Protein AF-A0A953NAB5-F1 (afdb_monomer)

Sequence (200 aa):
MTVPIAPIPSELPKRFWKARDAAIEQVLSNSGLPAGLADLQEWLATDGWDDLLAAWINEDVALNLKQWVTYKFSDSTLRDTDGLDEAEAITDRMRVDFARAAISYAVENSEGDDSPSVHSFPIEREDGARAILGCTVEIRGHDHIPQWHGVFADKDAFYRHLRSAGFLFHSEANAIGGAEILALWDFEKKKTPKRKKPSP

Secondary structure (DSSP, 8-state):
-------------GGGHHHHHHHHHHHHHT-PPPTTHHHHHHHHTTTTHHHHHHT-SS-EEEE-HHHHHHHH--HHHHHHHHT--TTSPPPHHHHHHHHHHHHHHHHHT--SSSS-EEEEEEEE-TTS-EEEEEEEEEEETTEEEEEEEEEESSHHHHHHHHHHHT-EEGGGTTT--HHHHHHHHHHHHHHS---PPPP-

Mean predicted aligned error: 8.32 Å

Solvent-accessible surface area (backbone atoms only — not comparable to full-atom values): 11697 Å² total; per-residue (Å²): 136,84,76,80,77,69,76,77,64,73,80,76,59,76,90,42,49,67,25,48,51,39,45,38,44,21,61,76,69,71,53,72,86,41,86,49,45,60,62,50,52,52,37,38,74,53,88,32,34,67,52,41,55,63,52,42,89,76,67,47,43,28,34,40,43,62,66,51,41,77,82,58,49,43,75,64,52,50,30,69,74,72,68,55,58,91,86,58,82,85,47,72,65,56,53,36,55,51,51,50,53,51,50,53,48,51,58,78,66,57,77,19,59,65,28,20,36,45,46,43,36,78,42,75,46,96,88,68,52,58,25,26,43,34,32,35,35,29,33,62,89,90,46,76,49,75,47,76,78,47,70,27,71,41,69,69,55,44,52,52,48,42,45,74,71,33,35,42,44,55,93,44,62,87,70,67,48,62,69,58,50,50,55,60,44,54,53,49,65,75,69,55,73,82,79,76,73,84,77,134

Nearest PDB structures (foldseek):
  2mq6-assembly1_A  TM=2.378E-01  e=2.206E-01  Homo sapiens
  5wi2-assembly2_B  TM=3.418E-01  e=9.146E-01  Homo sapiens
  5kuy-assembly1_G  TM=3.486E-01  e=1.362E+00  synthetic construct
  6ip8-assembly1_zw  TM=2.593E-01  e=1.215E+00  Homo sapiens

Foldseek 3Di:
DDDPPQPPQDPQPPVCQVQLVVQLVCQVVVDDHDPCVVVSVVCCLPVVVVSQCSNDVDWWKWFLQLVVCLPCQDPVNLCVVVVHDPPDDDDLVSSLVSLLVVLLCCLVPPPQARIFTKTWHWRADPVGRIKIFIWTWGDDPPDTDTDTPGIGNDPVRVVVSCVVSRIGTSVCSVVDDSVNSVVSNVVNVVVDDPPPDPDD

Radius of gyration: 21.2 Å; Cα contacts (8 Å, |Δi|>4): 243; chains: 1; bounding box: 43×36×71 Å

Organism: NCBI:txid324606

Structure (mmCIF, N/CA/C/O backbone):
data_AF-A0A953NAB5-F1
#
_entry.id   AF-A0A953NAB5-F1
#
loop_
_atom_site.group_PDB
_atom_site.id
_atom_site.type_symbol
_atom_site.label_atom_id
_atom_site.label_alt_id
_atom_site.label_comp_id
_atom_site.label_asym_id
_atom_site.label_entity_id
_atom_site.label_seq_id
_atom_site.pdbx_PDB_ins_code
_atom_site.Cartn_x
_atom_site.Cartn_y
_atom_site.Cartn_z
_atom_site.occupancy
_atom_site.B_iso_or_equiv
_atom_site.auth_seq_id
_atom_site.auth_comp_id
_atom_site.auth_asym_id
_atom_site.auth_atom_id
_atom_site.pdbx_PDB_model_num
ATOM 1 N N . MET A 1 1 ? 11.887 -17.531 26.490 1.00 35.59 1 MET A N 1
ATOM 2 C CA . MET A 1 1 ? 11.304 -16.814 25.339 1.00 35.59 1 MET A CA 1
ATOM 3 C C . MET A 1 1 ? 10.203 -15.931 25.884 1.00 35.59 1 MET A C 1
ATOM 5 O O . MET A 1 1 ? 9.157 -16.438 26.262 1.00 35.59 1 MET A O 1
ATOM 9 N N . THR A 1 2 ? 10.486 -14.649 26.069 1.00 29.41 2 THR A N 1
ATOM 10 C CA . THR A 1 2 ? 9.495 -13.647 26.464 1.00 29.41 2 THR A CA 1
ATOM 11 C C . THR A 1 2 ? 8.739 -13.232 25.211 1.00 29.41 2 THR A C 1
ATOM 13 O O . THR A 1 2 ? 9.346 -12.736 24.265 1.00 29.41 2 THR A O 1
ATOM 16 N N . VAL A 1 3 ? 7.434 -13.499 25.177 1.00 34.47 3 VAL A N 1
ATOM 17 C CA . VAL A 1 3 ? 6.544 -12.938 24.155 1.00 34.47 3 VAL A CA 1
ATOM 18 C C . VAL A 1 3 ? 6.634 -11.415 24.292 1.00 34.47 3 VAL A C 1
ATOM 20 O O . VAL A 1 3 ? 6.530 -10.934 25.424 1.00 34.47 3 VAL A O 1
ATOM 23 N N . PRO A 1 4 ? 6.867 -10.648 23.213 1.00 35.41 4 PRO A N 1
ATOM 24 C CA . PRO A 1 4 ? 6.775 -9.200 23.290 1.00 35.41 4 PRO A CA 1
ATOM 25 C C . PRO A 1 4 ? 5.353 -8.873 23.741 1.00 35.41 4 PRO A C 1
ATOM 27 O O . PRO A 1 4 ? 4.390 -9.212 23.054 1.00 35.41 4 PRO A O 1
ATOM 30 N N . ILE A 1 5 ? 5.214 -8.281 24.926 1.00 37.59 5 ILE A N 1
ATOM 31 C CA . ILE A 1 5 ? 3.954 -7.669 25.330 1.00 37.59 5 ILE A CA 1
ATOM 32 C C . ILE A 1 5 ? 3.796 -6.507 24.356 1.00 37.59 5 ILE A C 1
ATOM 34 O O . ILE A 1 5 ? 4.557 -5.542 24.428 1.00 37.59 5 ILE A O 1
ATOM 38 N N . ALA A 1 6 ? 2.899 -6.661 23.380 1.00 42.59 6 ALA A N 1
ATOM 39 C CA . ALA A 1 6 ? 2.529 -5.561 22.507 1.00 42.59 6 ALA A CA 1
ATOM 40 C C . ALA A 1 6 ? 2.166 -4.366 23.403 1.00 42.59 6 ALA A C 1
ATOM 42 O O . ALA A 1 6 ? 1.508 -4.589 24.429 1.00 42.59 6 ALA A O 1
ATOM 43 N N . PRO A 1 7 ? 2.624 -3.141 23.087 1.00 42.19 7 PRO A N 1
ATOM 44 C CA . PRO A 1 7 ? 2.212 -1.968 23.842 1.00 42.19 7 PRO A CA 1
ATOM 45 C C . PRO A 1 7 ? 0.688 -1.994 23.946 1.00 42.19 7 PRO A C 1
ATOM 47 O O . PRO A 1 7 ? 0.002 -2.212 22.946 1.00 42.19 7 PRO A O 1
ATOM 50 N N . ILE A 1 8 ? 0.175 -1.885 25.174 1.00 47.62 8 ILE A N 1
ATOM 51 C CA . ILE A 1 8 ? -1.263 -1.761 25.410 1.00 47.62 8 ILE A CA 1
ATOM 52 C C . ILE A 1 8 ? -1.660 -0.506 24.628 1.00 47.62 8 ILE A C 1
ATOM 54 O O . ILE A 1 8 ? -1.123 0.557 24.954 1.00 47.62 8 ILE A O 1
ATOM 58 N N . PRO A 1 9 ? -2.494 -0.609 23.574 1.00 52.41 9 PRO A N 1
ATOM 59 C CA . PRO A 1 9 ? -2.916 0.568 22.832 1.00 52.41 9 PRO A CA 1
ATOM 60 C C . PRO A 1 9 ? -3.502 1.553 23.838 1.00 52.41 9 PRO A C 1
ATOM 62 O O . PRO A 1 9 ? -4.171 1.117 24.783 1.00 52.41 9 PRO A O 1
ATOM 65 N N . SER A 1 10 ? -3.243 2.851 23.674 1.00 54.72 10 SER A N 1
ATOM 66 C CA . SER A 1 10 ? -3.972 3.847 24.452 1.00 54.72 10 SER A CA 1
ATOM 67 C C . SER A 1 10 ? -5.466 3.505 24.383 1.00 54.72 10 SER A C 1
ATOM 69 O O . SER A 1 10 ? -5.981 3.083 23.340 1.00 54.72 10 SER A O 1
ATOM 71 N N . GLU A 1 11 ? -6.159 3.554 25.523 1.00 69.56 11 GLU A N 1
ATOM 72 C CA . GLU A 1 11 ? -7.581 3.229 25.527 1.00 69.56 11 GLU A CA 1
ATOM 73 C C . GLU A 1 11 ? -8.298 4.209 24.602 1.00 69.56 11 GLU A C 1
ATOM 75 O O . GLU A 1 11 ? -8.402 5.402 24.899 1.00 69.56 11 GLU A O 1
ATOM 80 N N . LEU A 1 12 ? -8.805 3.685 23.483 1.00 84.19 12 LEU A N 1
ATOM 81 C CA . LEU A 1 12 ? -9.568 4.461 22.522 1.00 84.19 12 LEU A CA 1
ATOM 82 C C . LEU A 1 12 ? -10.646 5.272 23.269 1.00 84.19 12 LEU A C 1
ATOM 84 O O . LEU A 1 12 ? -11.444 4.672 24.008 1.00 84.19 12 LEU A O 1
ATOM 88 N N . PRO A 1 13 ? -10.727 6.605 23.072 1.00 88.88 13 PRO A N 1
ATOM 89 C CA . PRO A 1 13 ? -11.685 7.435 23.787 1.00 88.88 13 PRO A CA 1
ATOM 90 C C . PRO A 1 13 ? -13.112 6.894 23.678 1.00 88.88 13 PRO A C 1
ATOM 92 O O . PRO A 1 13 ? -13.577 6.554 22.589 1.00 88.88 13 PRO A O 1
ATOM 95 N N . LYS A 1 14 ? -13.851 6.880 24.798 1.00 89.62 14 LYS A N 1
ATOM 96 C CA . LYS A 1 14 ? -15.202 6.282 24.894 1.00 89.62 14 LYS A CA 1
ATOM 97 C C . LYS A 1 14 ? -16.183 6.756 23.822 1.00 89.62 14 LYS A C 1
ATOM 99 O O . LYS A 1 14 ? -17.054 5.997 23.405 1.00 89.62 14 LYS A O 1
ATOM 104 N N . ARG A 1 15 ? -16.025 7.996 23.340 1.00 91.50 15 ARG A N 1
ATOM 105 C CA . ARG A 1 15 ? -16.827 8.553 22.238 1.00 91.50 15 ARG A CA 1
ATOM 106 C C . ARG A 1 15 ? -16.747 7.724 20.946 1.00 91.50 15 ARG A C 1
ATOM 108 O O . ARG A 1 15 ? -17.709 7.715 20.189 1.00 91.50 15 ARG A O 1
ATOM 115 N N . PHE A 1 16 ? -15.658 6.984 20.728 1.00 92.38 16 PHE A N 1
ATOM 116 C CA . PHE A 1 16 ? -15.443 6.154 19.541 1.00 92.38 16 PHE A CA 1
ATOM 117 C C . PHE A 1 16 ? -15.822 4.683 19.723 1.00 92.38 16 PHE A C 1
ATOM 119 O O . PHE A 1 16 ? -15.784 3.938 18.748 1.00 92.38 16 PHE A O 1
ATOM 126 N N . TRP A 1 17 ? -16.237 4.236 20.914 1.00 91.44 17 TRP A N 1
ATOM 127 C CA . TRP A 1 17 ? -16.565 2.820 21.146 1.00 91.44 17 TRP A CA 1
ATOM 128 C C . TRP A 1 17 ? -17.663 2.307 20.211 1.00 91.44 17 TRP A C 1
ATOM 130 O O . TRP A 1 17 ? -17.550 1.216 19.667 1.00 91.44 17 TRP A O 1
ATOM 140 N N . LYS A 1 18 ? -18.677 3.126 19.915 1.00 91.12 18 LYS A N 1
ATOM 141 C CA . LYS A 1 18 ? -19.718 2.752 18.946 1.00 91.12 18 LYS A CA 1
ATOM 142 C C . LYS A 1 18 ? -19.163 2.577 17.524 1.00 91.12 18 LYS A C 1
ATOM 144 O O . LYS A 1 18 ? -19.594 1.675 16.812 1.00 91.12 18 LYS A O 1
ATOM 149 N N . ALA A 1 19 ? -18.230 3.436 17.106 1.00 91.75 19 ALA A N 1
ATOM 150 C CA . ALA A 1 19 ? -17.586 3.345 15.795 1.00 91.75 19 ALA A CA 1
ATOM 151 C C . ALA A 1 19 ? -16.658 2.125 15.715 1.00 91.75 19 ALA A C 1
ATOM 153 O O . ALA A 1 19 ? -16.711 1.381 14.740 1.00 91.75 19 ALA A O 1
ATOM 154 N N . ARG A 1 20 ? -15.884 1.882 16.778 1.00 91.69 20 ARG A N 1
ATOM 155 C CA . ARG A 1 20 ? -15.046 0.695 16.979 1.00 91.69 20 ARG A CA 1
ATOM 156 C C . ARG A 1 20 ? -15.855 -0.593 16.848 1.00 91.69 20 ARG A C 1
ATOM 158 O O . ARG A 1 20 ? -15.499 -1.464 16.061 1.00 91.69 20 ARG A O 1
ATOM 165 N N . ASP A 1 21 ? -16.954 -0.699 17.590 1.00 91.75 21 ASP A N 1
ATOM 166 C CA . ASP A 1 21 ? -17.767 -1.914 17.623 1.00 91.75 21 ASP A CA 1
ATOM 167 C C . ASP A 1 21 ? -18.387 -2.198 16.258 1.00 91.75 21 ASP A C 1
ATOM 169 O O . ASP A 1 21 ? -18.385 -3.340 15.802 1.00 91.75 21 ASP A O 1
ATOM 173 N N . ALA A 1 22 ? -18.858 -1.150 15.579 1.00 91.25 22 ALA A N 1
ATOM 174 C CA . ALA A 1 22 ? -19.415 -1.259 14.241 1.00 91.25 22 ALA A CA 1
ATOM 175 C C . ALA A 1 22 ? -18.347 -1.565 13.172 1.00 91.25 22 ALA A C 1
ATOM 177 O O . ALA A 1 22 ? -18.646 -2.262 12.209 1.00 91.25 22 ALA A O 1
ATOM 178 N N . ALA A 1 23 ? -17.107 -1.095 13.337 1.00 91.69 23 ALA A N 1
ATOM 179 C CA . ALA A 1 23 ? -15.982 -1.429 12.457 1.00 91.69 23 ALA A CA 1
ATOM 180 C C . ALA A 1 23 ? -15.575 -2.903 12.594 1.00 91.69 23 ALA A C 1
ATOM 182 O O . ALA A 1 23 ? -15.352 -3.585 11.596 1.00 91.69 23 ALA A O 1
ATOM 18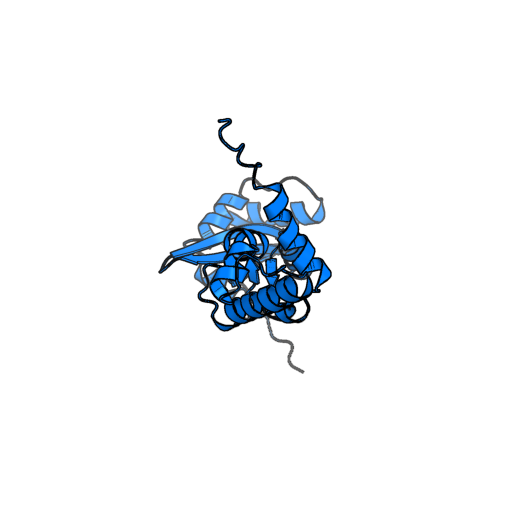3 N N . ILE A 1 24 ? -15.552 -3.422 13.822 1.00 91.62 24 ILE A N 1
ATOM 184 C CA . ILE A 1 24 ? -15.329 -4.851 14.068 1.00 91.62 24 ILE A CA 1
ATOM 185 C C . ILE A 1 24 ? -16.483 -5.675 13.487 1.00 91.62 24 ILE A C 1
ATOM 187 O O . ILE A 1 24 ? -16.246 -6.653 12.783 1.00 91.62 24 ILE A O 1
ATOM 191 N N . GLU A 1 25 ? -17.730 -5.253 13.703 1.00 91.38 25 GLU A N 1
ATOM 192 C CA . GLU A 1 25 ? -18.895 -5.929 13.127 1.00 91.38 25 GLU A CA 1
ATOM 193 C C . GLU A 1 25 ? -18.860 -5.919 11.594 1.00 91.38 25 GLU A C 1
ATOM 195 O O . GLU A 1 25 ? -19.195 -6.923 10.972 1.00 91.38 25 GLU A O 1
ATOM 200 N N . GLN A 1 26 ? -18.401 -4.831 10.969 1.00 90.50 26 GLN A N 1
ATOM 201 C CA . GLN A 1 26 ? -18.228 -4.739 9.519 1.00 90.50 26 GLN A CA 1
ATOM 202 C C . GLN A 1 26 ? -17.276 -5.812 8.987 1.00 90.50 26 GLN A C 1
ATOM 204 O O . GLN A 1 26 ? -17.587 -6.449 7.983 1.00 90.50 26 GLN A O 1
ATOM 209 N N . VAL A 1 27 ? -16.164 -6.069 9.676 1.00 90.25 27 VAL A N 1
ATOM 210 C CA . VAL A 1 27 ? -15.240 -7.150 9.309 1.00 90.25 27 VAL A CA 1
ATOM 211 C C . VAL A 1 27 ? -15.871 -8.529 9.516 1.00 90.25 27 VAL A C 1
ATOM 213 O O . VAL A 1 27 ? -15.734 -9.397 8.656 1.00 90.25 27 VAL A O 1
ATOM 216 N N . LEU A 1 28 ? -16.577 -8.740 10.631 1.00 88.50 28 LEU A N 1
ATOM 217 C CA . LEU A 1 28 ? -17.158 -10.043 10.981 1.00 88.50 28 LEU A CA 1
ATOM 218 C C . LEU A 1 28 ? -18.358 -10.430 10.105 1.00 88.50 28 LEU A C 1
ATOM 220 O O . LEU A 1 28 ? -18.524 -11.599 9.762 1.00 88.50 28 LEU A O 1
ATOM 224 N N . SER A 1 29 ? -19.193 -9.458 9.745 1.00 88.94 29 SER A N 1
ATOM 225 C CA . SER A 1 29 ? -20.456 -9.664 9.022 1.00 88.94 29 SER A CA 1
ATOM 226 C C . SER A 1 29 ? -20.407 -9.247 7.551 1.00 88.94 29 SER A C 1
ATOM 228 O O . SER A 1 29 ? -21.390 -9.434 6.833 1.00 88.94 29 SER A O 1
ATOM 230 N N . ASN A 1 30 ? -19.284 -8.682 7.090 1.00 81.94 30 ASN A N 1
ATOM 231 C CA . ASN A 1 30 ? -19.133 -8.075 5.764 1.00 81.94 30 ASN A CA 1
ATOM 232 C C . ASN A 1 30 ? -20.232 -7.033 5.456 1.00 81.94 30 ASN A C 1
ATOM 234 O O . ASN A 1 30 ? -20.787 -6.988 4.355 1.00 81.94 30 ASN A O 1
ATOM 238 N N . SER A 1 31 ? -20.590 -6.230 6.462 1.00 82.00 31 SER A N 1
ATOM 239 C CA . SER A 1 31 ? -21.600 -5.171 6.357 1.00 82.00 31 SER A CA 1
ATOM 240 C C . SER A 1 31 ? -21.006 -3.844 5.850 1.00 82.00 31 SER A C 1
ATOM 242 O O . SER A 1 31 ? -19.827 -3.752 5.511 1.00 82.00 31 SER A O 1
ATOM 244 N N . GLY A 1 32 ? -21.843 -2.813 5.695 1.00 77.75 32 GLY A N 1
ATOM 245 C CA . GLY A 1 32 ? -21.411 -1.501 5.199 1.00 77.75 32 GLY A CA 1
ATOM 246 C C . GLY A 1 32 ? -20.504 -0.750 6.181 1.00 77.75 32 GLY A C 1
ATOM 247 O O . GLY A 1 32 ? -20.545 -0.994 7.385 1.00 77.75 32 GLY A O 1
ATOM 248 N N . LEU A 1 33 ? -19.709 0.194 5.663 1.00 77.69 33 LEU A N 1
ATOM 249 C CA . LEU A 1 33 ? -18.814 1.017 6.483 1.00 77.69 33 LEU A CA 1
ATOM 250 C C . LEU A 1 33 ? -19.588 1.790 7.569 1.00 77.69 33 LEU A C 1
ATOM 252 O O . LEU A 1 33 ? -20.641 2.369 7.278 1.00 77.69 33 LEU A O 1
ATOM 256 N N . PRO A 1 34 ? -19.072 1.845 8.809 1.00 83.94 34 PRO A N 1
ATOM 257 C CA . PRO A 1 34 ? -19.767 2.514 9.894 1.00 83.94 34 PRO A CA 1
ATOM 258 C C . PRO A 1 34 ? -19.671 4.037 9.777 1.00 83.94 34 PRO A C 1
ATOM 260 O O . PRO A 1 34 ? -18.602 4.590 9.538 1.00 83.94 34 PRO A O 1
ATOM 263 N N . ALA A 1 35 ? -20.788 4.728 10.022 1.00 81.31 35 ALA A N 1
ATOM 264 C CA . ALA A 1 35 ? -20.877 6.185 9.882 1.00 81.31 35 ALA A CA 1
ATOM 265 C C . ALA A 1 35 ? -19.864 6.959 10.749 1.00 81.31 35 ALA A C 1
ATOM 267 O O . ALA A 1 35 ? -19.355 7.983 10.317 1.00 81.31 35 ALA A O 1
ATOM 268 N N . GLY A 1 36 ? -19.543 6.457 11.947 1.00 86.06 36 GLY A N 1
ATOM 269 C CA . GLY A 1 36 ? -18.587 7.095 12.863 1.00 86.06 36 GLY A CA 1
ATOM 270 C C . GLY A 1 36 ? -17.114 6.791 12.570 1.00 86.06 36 GLY A C 1
ATOM 271 O O . GLY A 1 36 ? -16.256 7.170 13.362 1.00 86.06 36 GLY A 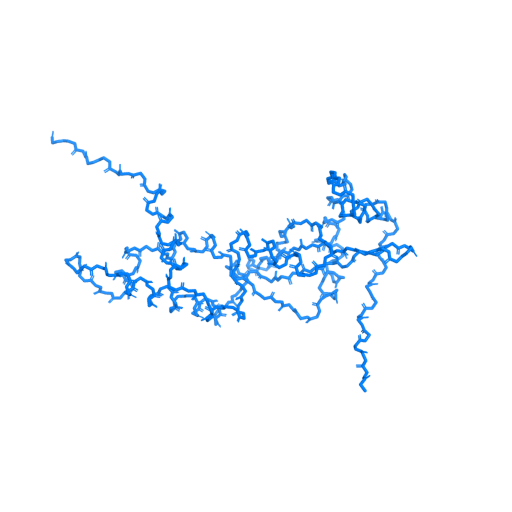O 1
ATOM 272 N N . LEU A 1 37 ? -16.803 6.067 11.487 1.00 90.06 37 LEU A N 1
ATOM 273 C CA . LEU A 1 37 ? -15.415 5.748 11.143 1.00 90.06 37 LEU A CA 1
ATOM 274 C C . LEU A 1 37 ? -14.626 6.998 10.750 1.00 90.06 37 LEU A C 1
ATOM 276 O O . LEU A 1 37 ? -13.456 7.097 11.099 1.00 90.06 37 LEU A O 1
ATOM 280 N N . ALA A 1 38 ? -15.272 7.945 10.066 1.00 92.31 38 ALA A N 1
ATOM 281 C CA . ALA A 1 38 ? -14.646 9.198 9.656 1.00 92.31 38 ALA A CA 1
ATOM 282 C C . ALA A 1 38 ? -14.188 10.024 10.870 1.00 92.31 38 ALA A C 1
ATOM 284 O O . ALA A 1 38 ? -13.054 10.482 10.892 1.00 92.31 38 ALA A O 1
ATOM 285 N N . ASP A 1 39 ? -15.014 10.116 11.916 1.00 92.94 39 ASP A N 1
ATOM 286 C CA . ASP A 1 39 ? -14.665 10.844 13.144 1.00 92.94 39 ASP A CA 1
ATOM 287 C C . ASP A 1 39 ? -13.466 10.203 13.868 1.00 92.94 39 ASP A C 1
ATOM 289 O O . ASP A 1 39 ? -12.617 10.894 14.430 1.00 92.94 39 ASP A O 1
ATOM 293 N N . LEU A 1 40 ? -13.386 8.864 13.862 1.00 92.50 40 LEU A N 1
ATOM 294 C CA . LEU A 1 40 ? -12.245 8.133 14.420 1.00 92.50 40 LEU A CA 1
ATOM 295 C C . LEU A 1 40 ? -10.967 8.390 13.607 1.00 92.50 40 LEU A C 1
ATOM 297 O O . LEU A 1 40 ? -9.906 8.618 14.181 1.00 92.50 40 LEU A O 1
ATOM 301 N N . GLN A 1 41 ? -11.074 8.359 12.280 1.00 94.12 41 GLN A N 1
ATOM 302 C CA . GLN A 1 41 ? -9.975 8.647 11.360 1.00 94.12 41 GLN A CA 1
ATOM 303 C C . GLN A 1 41 ? -9.463 10.087 11.510 1.00 94.12 41 GLN A C 1
ATOM 305 O O . GLN A 1 41 ? -8.257 10.304 11.560 1.00 94.12 41 GLN A O 1
ATOM 310 N N . GLU A 1 42 ? -10.363 11.064 11.629 1.00 93.62 42 GLU A N 1
ATOM 311 C CA . GLU A 1 42 ? -10.014 12.472 11.856 1.00 93.62 42 GLU A CA 1
ATOM 312 C C . GLU A 1 42 ? -9.304 12.664 13.199 1.00 93.62 42 GLU A C 1
ATOM 314 O O . GLU A 1 42 ? -8.286 13.353 13.277 1.00 93.62 42 GLU A O 1
ATOM 319 N N . TRP A 1 43 ? -9.792 12.003 14.250 1.00 93.75 43 TRP A N 1
ATOM 320 C CA . TRP A 1 43 ? -9.137 12.036 15.551 1.00 93.75 43 TRP A CA 1
ATOM 321 C C . TRP A 1 43 ? -7.737 11.423 15.506 1.00 93.75 43 TRP A C 1
ATOM 323 O O . TRP A 1 43 ? -6.802 12.045 15.998 1.00 93.75 43 TRP A O 1
ATOM 333 N N . LEU A 1 44 ? -7.557 10.261 14.872 1.00 92.12 44 LEU A N 1
ATOM 334 C CA . LEU A 1 44 ? -6.233 9.644 14.706 1.00 92.12 44 LEU A CA 1
ATOM 335 C C . LEU A 1 44 ? -5.280 10.501 13.862 1.00 92.12 44 LEU A C 1
ATOM 337 O O . LEU A 1 44 ? -4.076 10.472 14.085 1.00 92.12 44 LEU A O 1
ATOM 341 N N . ALA A 1 45 ? -5.804 11.273 12.909 1.00 91.38 45 ALA A N 1
ATOM 342 C CA . ALA A 1 45 ? -5.020 12.211 12.108 1.00 91.38 45 ALA A CA 1
ATOM 343 C C . ALA A 1 45 ? -4.644 13.503 12.863 1.00 91.38 45 ALA A C 1
ATOM 345 O O . ALA A 1 45 ? -3.925 14.336 12.317 1.00 91.38 45 ALA A O 1
ATOM 346 N N . THR A 1 46 ? -5.153 13.700 14.083 1.00 90.06 46 THR A N 1
ATOM 347 C CA . THR A 1 46 ? -4.953 14.915 14.882 1.00 90.06 46 THR A CA 1
ATOM 348 C C . THR A 1 46 ? -4.557 14.563 16.318 1.00 90.06 46 THR A C 1
ATOM 350 O O . THR A 1 46 ? -3.390 14.297 16.588 1.00 90.06 46 THR A O 1
ATOM 353 N N . ASP A 1 47 ? -5.510 14.526 17.247 1.00 90.06 47 ASP A N 1
ATOM 354 C CA . ASP A 1 47 ? -5.264 14.312 18.678 1.00 90.06 47 ASP A CA 1
ATOM 355 C C . ASP A 1 47 ? -4.731 12.900 19.005 1.00 90.06 47 ASP A C 1
ATOM 357 O O . ASP A 1 47 ? -4.060 12.714 20.015 1.00 90.06 47 ASP A O 1
ATOM 361 N N . GLY A 1 48 ? -5.072 11.897 18.191 1.00 89.12 48 GLY A N 1
ATOM 362 C CA . GLY A 1 48 ? -4.673 10.493 18.343 1.00 89.12 48 GLY A CA 1
ATOM 363 C C . GLY A 1 48 ? -3.425 10.117 17.542 1.00 89.12 48 GLY A C 1
ATOM 364 O O . GLY A 1 48 ? -3.170 8.932 17.340 1.00 89.12 48 GLY A O 1
ATOM 365 N N . TRP A 1 49 ? -2.670 11.102 17.048 1.00 88.44 49 TRP A N 1
ATOM 366 C CA . TRP A 1 49 ? -1.506 10.874 16.191 1.00 88.44 49 TRP A CA 1
ATOM 367 C C . TRP A 1 49 ? -0.409 10.055 16.879 1.00 88.44 49 TRP A C 1
ATOM 369 O O . TRP A 1 49 ? 0.069 9.063 16.331 1.00 88.44 49 TRP A O 1
ATOM 379 N N . ASP A 1 50 ? -0.060 10.418 18.113 1.00 87.88 50 ASP A N 1
ATOM 380 C CA . ASP A 1 50 ? 0.951 9.690 18.887 1.00 87.88 50 ASP A CA 1
ATOM 381 C C . ASP A 1 50 ? 0.514 8.245 19.158 1.00 87.88 50 ASP A C 1
ATOM 383 O O . ASP A 1 50 ? 1.339 7.333 19.161 1.00 87.88 50 ASP A O 1
ATOM 387 N N . ASP A 1 51 ? -0.790 8.019 19.320 1.00 87.12 51 ASP A N 1
ATOM 388 C CA . ASP A 1 51 ? -1.357 6.687 19.511 1.00 87.12 51 ASP A CA 1
ATOM 389 C C . ASP A 1 51 ? -1.302 5.856 18.224 1.00 87.12 51 ASP A C 1
ATOM 391 O O . ASP A 1 51 ? -1.033 4.655 18.279 1.00 87.12 51 ASP A O 1
ATOM 395 N N . LEU A 1 52 ? -1.517 6.488 17.064 1.00 86.69 52 LEU A N 1
ATOM 396 C CA . LEU A 1 52 ? -1.346 5.860 15.755 1.00 86.69 52 LEU A CA 1
ATOM 397 C C . LEU A 1 52 ? 0.104 5.414 15.542 1.00 86.69 52 LEU A C 1
ATOM 399 O O . LEU A 1 52 ? 0.327 4.262 15.172 1.00 86.69 52 LEU A O 1
ATOM 403 N N . LEU A 1 53 ? 1.070 6.291 15.826 1.00 83.25 53 LEU A N 1
ATOM 404 C CA . LEU A 1 53 ? 2.494 5.976 15.703 1.00 83.25 53 LEU A CA 1
ATOM 405 C C . LEU A 1 53 ? 2.937 4.916 16.725 1.00 83.25 53 LEU A C 1
ATOM 407 O O . LEU A 1 53 ? 3.656 3.976 16.394 1.00 83.25 53 LEU A O 1
ATOM 411 N N . ALA A 1 54 ? 2.475 5.013 17.974 1.00 81.38 54 ALA A N 1
ATOM 412 C CA . ALA A 1 54 ? 2.838 4.067 19.029 1.00 81.38 54 ALA A CA 1
ATOM 413 C C . ALA A 1 54 ? 2.216 2.675 18.833 1.00 81.38 54 ALA A C 1
ATOM 415 O O . ALA A 1 54 ? 2.795 1.671 19.265 1.00 81.38 54 ALA A O 1
ATOM 416 N N . ALA A 1 55 ? 1.052 2.591 18.181 1.00 74.50 55 ALA A N 1
ATOM 417 C CA . ALA A 1 55 ? 0.365 1.332 17.904 1.00 74.50 55 ALA A CA 1
ATOM 418 C C . ALA A 1 55 ? 1.194 0.372 17.035 1.00 74.50 55 ALA A C 1
ATOM 420 O O . ALA A 1 55 ? 0.940 -0.840 17.045 1.00 74.50 55 ALA A O 1
ATOM 421 N N . TRP A 1 56 ? 2.197 0.876 16.310 1.00 67.31 56 TRP A N 1
ATOM 422 C CA . TRP A 1 56 ? 3.038 0.049 15.462 1.00 67.31 56 TRP A CA 1
ATOM 423 C C . TRP A 1 56 ? 4.504 0.512 15.445 1.00 67.31 56 TRP A C 1
ATOM 425 O O . TRP A 1 56 ? 4.906 1.363 14.671 1.00 67.31 56 TRP A O 1
ATOM 435 N N . ILE A 1 57 ? 5.346 -0.156 16.241 1.00 55.62 57 ILE A N 1
ATOM 436 C CA . ILE A 1 57 ? 6.773 0.193 16.429 1.00 55.62 57 ILE A CA 1
ATOM 437 C C . ILE A 1 57 ? 7.674 -0.160 15.217 1.00 55.62 57 ILE A C 1
ATOM 439 O O . ILE A 1 57 ? 8.761 0.390 15.082 1.00 55.62 57 ILE A O 1
ATOM 443 N N . ASN A 1 58 ? 7.247 -1.062 14.326 1.00 57.81 58 ASN A N 1
ATOM 444 C CA . ASN A 1 58 ? 7.983 -1.430 13.105 1.00 57.81 58 ASN A CA 1
ATOM 445 C C . ASN A 1 58 ? 7.265 -0.925 11.849 1.00 57.81 58 ASN A C 1
ATOM 447 O O . ASN A 1 58 ? 6.539 -1.692 11.217 1.00 57.81 58 ASN A O 1
ATOM 451 N N . GLU A 1 59 ? 7.436 0.350 11.524 1.00 67.00 59 GLU A N 1
ATOM 452 C CA . GLU A 1 59 ? 6.907 0.953 10.300 1.00 67.00 59 GLU A CA 1
ATOM 453 C C . GLU A 1 59 ? 7.450 0.204 9.075 1.00 67.00 59 GLU A C 1
ATOM 455 O O . GLU A 1 59 ? 8.644 0.252 8.775 1.00 67.00 59 GLU A O 1
ATOM 460 N N . ASP A 1 60 ? 6.581 -0.524 8.374 1.00 87.81 60 ASP A N 1
ATOM 461 C CA . ASP A 1 60 ? 6.907 -0.951 7.019 1.00 87.81 60 ASP A CA 1
ATOM 462 C C . ASP A 1 60 ? 6.746 0.256 6.093 1.00 87.81 60 ASP A C 1
ATOM 464 O O . ASP A 1 60 ? 5.882 1.108 6.294 1.00 87.81 60 ASP A O 1
ATOM 468 N N . VAL A 1 61 ? 7.565 0.323 5.051 1.00 91.25 61 VAL A N 1
ATOM 469 C CA . VAL A 1 61 ? 7.477 1.366 4.028 1.00 91.25 61 VAL A CA 1
ATOM 470 C C . VAL A 1 61 ? 7.120 0.709 2.705 1.00 91.25 61 VAL A C 1
ATOM 472 O O . VAL A 1 61 ? 7.627 -0.370 2.369 1.00 91.25 61 VAL A O 1
ATOM 475 N N . ALA A 1 62 ? 6.221 1.338 1.954 1.00 94.00 62 ALA A N 1
ATOM 476 C CA . ALA A 1 62 ? 5.792 0.822 0.668 1.00 94.00 62 ALA A CA 1
ATOM 477 C C . ALA A 1 62 ? 5.828 1.908 -0.401 1.00 94.00 62 ALA A C 1
ATOM 479 O O . ALA A 1 62 ? 5.230 2.963 -0.244 1.00 94.00 62 ALA A O 1
ATOM 480 N N . LEU A 1 63 ? 6.481 1.615 -1.523 1.00 93.88 63 LEU A N 1
ATOM 481 C CA . LEU A 1 63 ? 6.448 2.442 -2.721 1.00 93.88 63 LEU A CA 1
ATOM 482 C C . LEU A 1 63 ? 5.039 2.381 -3.318 1.00 93.88 63 LEU A C 1
ATOM 484 O O . LEU A 1 63 ? 4.550 1.289 -3.630 1.00 93.88 63 LEU A O 1
ATOM 488 N N . ASN A 1 64 ? 4.392 3.530 -3.527 1.00 92.19 64 ASN A N 1
ATOM 489 C CA . ASN A 1 64 ? 3.131 3.619 -4.266 1.00 92.19 64 ASN A CA 1
ATOM 490 C C . ASN A 1 64 ? 3.403 3.407 -5.763 1.00 92.19 64 ASN A C 1
ATOM 492 O O . ASN A 1 64 ? 3.374 4.333 -6.578 1.00 92.19 64 ASN A O 1
ATOM 496 N N . LEU A 1 65 ? 3.705 2.159 -6.126 1.00 90.94 65 LEU A N 1
ATOM 497 C CA . LEU A 1 65 ? 4.199 1.784 -7.442 1.00 90.94 65 LEU A CA 1
ATOM 498 C C . LEU A 1 65 ? 3.209 2.191 -8.534 1.00 90.94 65 LEU A C 1
ATOM 500 O O . LEU A 1 65 ? 3.615 2.698 -9.571 1.00 90.94 65 LEU A O 1
ATOM 504 N N . LYS A 1 66 ? 1.903 2.059 -8.288 1.00 86.69 66 LYS A N 1
ATOM 505 C CA . LYS A 1 66 ? 0.857 2.454 -9.243 1.00 86.69 66 LYS A CA 1
ATOM 506 C C . LYS A 1 66 ? 0.912 3.929 -9.645 1.00 86.69 66 LYS A C 1
ATOM 508 O O . LYS A 1 66 ? 0.658 4.233 -10.809 1.00 86.69 66 LYS A O 1
ATOM 513 N N . GLN A 1 67 ? 1.174 4.835 -8.706 1.00 85.31 67 GLN A N 1
ATOM 514 C CA . GLN A 1 67 ? 1.333 6.258 -9.008 1.00 85.31 67 GLN A CA 1
ATOM 515 C C . GLN A 1 67 ? 2.732 6.537 -9.553 1.00 85.31 67 GLN A C 1
ATOM 517 O O . GLN A 1 67 ? 2.875 7.222 -10.566 1.00 85.31 67 GLN A O 1
ATOM 522 N N . TRP A 1 68 ? 3.743 5.943 -8.929 1.00 88.88 68 TRP A N 1
ATOM 523 C CA . TRP A 1 68 ? 5.149 6.177 -9.219 1.00 88.88 68 TRP A CA 1
ATOM 524 C C . TRP A 1 68 ? 5.542 5.842 -10.663 1.00 88.88 68 TRP A C 1
ATOM 526 O O . TRP A 1 68 ? 6.221 6.612 -11.347 1.00 88.88 68 TRP A O 1
ATOM 536 N N . VAL A 1 69 ? 5.033 4.722 -11.187 1.00 88.88 69 VAL A N 1
ATOM 537 C CA . VAL A 1 69 ? 5.325 4.299 -12.566 1.00 88.88 69 VAL A CA 1
ATOM 538 C C . VAL A 1 69 ? 4.817 5.290 -13.610 1.00 88.88 69 VAL A C 1
ATOM 540 O O . VAL A 1 69 ? 5.392 5.353 -14.691 1.00 88.88 69 VAL A O 1
ATOM 543 N N . THR A 1 70 ? 3.799 6.101 -13.298 1.00 85.81 70 THR A N 1
ATOM 544 C CA . THR A 1 70 ? 3.183 7.006 -14.286 1.00 85.81 70 THR A CA 1
ATOM 545 C C . THR A 1 70 ? 4.116 8.121 -14.763 1.00 85.81 70 THR A C 1
ATOM 547 O O . THR A 1 70 ? 3.943 8.635 -15.863 1.00 85.81 70 THR A O 1
ATOM 550 N N . TYR A 1 71 ? 5.125 8.485 -13.968 1.00 84.19 71 TYR A N 1
ATOM 551 C CA . TYR A 1 71 ? 6.124 9.497 -14.335 1.00 84.19 71 TYR A CA 1
ATOM 552 C C . TYR A 1 71 ? 7.548 8.946 -14.448 1.00 84.19 71 TYR A C 1
ATOM 554 O O . TYR A 1 71 ? 8.427 9.651 -14.943 1.00 84.19 71 TYR A O 1
ATOM 562 N N . LYS A 1 72 ? 7.802 7.705 -14.015 1.00 87.69 72 LYS A N 1
ATOM 563 C CA . LYS A 1 72 ? 9.122 7.065 -14.135 1.00 87.69 72 LYS A CA 1
ATOM 564 C C . LYS A 1 72 ? 9.226 6.080 -15.290 1.00 87.69 72 LYS A C 1
ATOM 566 O O . LYS A 1 72 ? 10.289 5.983 -15.897 1.00 87.69 72 LYS A O 1
ATOM 571 N N . PHE A 1 73 ? 8.170 5.325 -15.591 1.00 91.50 73 PHE A N 1
ATOM 572 C CA . PHE A 1 73 ? 8.246 4.228 -16.557 1.00 91.50 73 PHE A CA 1
ATOM 573 C C . PHE A 1 73 ? 7.776 4.694 -17.926 1.00 91.50 73 PHE A C 1
ATOM 575 O O . PHE A 1 73 ? 6.595 4.652 -18.264 1.00 91.50 73 PHE A O 1
ATOM 582 N N . SER A 1 74 ? 8.733 5.128 -18.739 1.00 91.06 74 SER A N 1
ATOM 583 C CA . SER A 1 74 ? 8.498 5.386 -20.150 1.00 91.06 74 SER A CA 1
ATOM 584 C C . SER A 1 74 ? 9.763 5.150 -20.963 1.00 91.06 74 SER A C 1
ATOM 586 O O . SER A 1 74 ? 10.878 5.341 -20.479 1.00 91.06 74 SER A O 1
ATOM 588 N N . ASP A 1 75 ? 9.580 4.766 -22.227 1.00 92.31 75 ASP A N 1
ATOM 589 C CA . ASP A 1 75 ? 10.683 4.627 -23.180 1.00 92.31 75 ASP A CA 1
ATOM 590 C C . ASP A 1 75 ? 11.455 5.955 -23.321 1.00 92.31 75 ASP A C 1
ATOM 592 O O . ASP A 1 75 ? 12.675 5.936 -23.424 1.00 92.31 75 ASP A O 1
ATOM 596 N N . SER A 1 76 ? 10.770 7.104 -23.245 1.00 90.00 76 SER A N 1
ATOM 597 C CA . SER A 1 76 ? 11.412 8.427 -23.232 1.00 90.00 76 SER A CA 1
ATOM 598 C C . SER A 1 76 ? 12.293 8.647 -22.003 1.00 90.00 76 SER A C 1
ATOM 600 O O . SER A 1 76 ? 13.449 9.015 -22.152 1.00 90.00 76 SER A O 1
ATOM 602 N N . THR A 1 77 ? 11.789 8.362 -20.799 1.00 91.25 77 THR A N 1
ATOM 603 C CA . THR A 1 77 ? 12.560 8.529 -19.557 1.00 91.25 77 THR A CA 1
ATOM 604 C C . THR A 1 77 ? 13.789 7.626 -19.552 1.00 91.25 77 THR A C 1
ATOM 606 O O . THR A 1 77 ? 14.862 8.059 -19.139 1.00 91.25 77 THR A O 1
ATOM 609 N N . LEU A 1 78 ? 13.642 6.390 -20.037 1.00 93.56 78 LEU A N 1
ATOM 610 C CA . LEU A 1 78 ? 14.753 5.459 -20.196 1.00 93.56 78 LEU A CA 1
ATOM 611 C C . LEU A 1 78 ? 15.806 6.027 -21.157 1.00 93.56 78 LEU A C 1
ATOM 613 O O . LEU A 1 78 ? 16.976 6.071 -20.793 1.00 93.56 78 LEU A O 1
ATOM 617 N N . ARG A 1 79 ? 15.409 6.517 -22.344 1.00 93.19 79 ARG A N 1
ATOM 618 C CA . ARG A 1 79 ? 16.361 7.123 -23.296 1.00 93.19 79 ARG A CA 1
ATOM 619 C C . ARG A 1 79 ? 17.097 8.310 -22.706 1.00 93.19 79 ARG A C 1
ATOM 621 O O . ARG A 1 79 ? 18.315 8.368 -22.828 1.00 93.19 79 ARG A O 1
ATOM 628 N N . ASP A 1 80 ? 16.365 9.224 -22.078 1.00 91.50 80 ASP A N 1
ATOM 629 C CA . ASP A 1 80 ? 16.938 10.441 -21.509 1.00 91.50 80 ASP A CA 1
ATOM 630 C C . ASP A 1 80 ? 17.929 10.114 -20.383 1.00 91.50 80 ASP A C 1
ATOM 632 O O . ASP A 1 80 ? 18.973 10.753 -20.273 1.00 91.50 80 ASP A O 1
ATOM 636 N N . THR A 1 81 ? 17.619 9.104 -19.563 1.00 91.62 81 THR A N 1
ATOM 637 C CA . THR A 1 81 ? 18.473 8.697 -18.436 1.00 91.62 81 THR A CA 1
ATOM 638 C C . THR A 1 81 ? 19.733 7.973 -18.906 1.00 91.62 81 THR A C 1
ATOM 640 O O . THR A 1 81 ? 20.821 8.266 -18.414 1.00 91.62 81 THR A O 1
ATOM 643 N N . ASP A 1 82 ? 19.600 7.065 -19.875 1.00 92.44 82 ASP A N 1
ATOM 644 C CA . ASP A 1 82 ? 20.705 6.220 -20.342 1.00 92.44 82 ASP A CA 1
ATOM 645 C C . ASP A 1 82 ? 21.480 6.846 -21.518 1.00 92.44 82 ASP A C 1
ATOM 647 O O . ASP A 1 82 ? 22.482 6.293 -21.973 1.00 92.44 82 ASP A O 1
ATOM 651 N N . GLY A 1 83 ? 21.044 8.009 -22.016 1.00 91.75 83 GLY A N 1
ATOM 652 C CA . GLY A 1 83 ? 21.683 8.713 -23.130 1.00 91.75 83 GLY A CA 1
ATOM 653 C C . GLY A 1 83 ? 21.600 7.954 -24.457 1.00 91.75 83 GLY A C 1
ATOM 654 O O . GLY A 1 83 ? 22.536 8.014 -25.256 1.00 91.75 83 GLY A O 1
ATOM 655 N N . LEU A 1 84 ? 20.508 7.218 -24.680 1.00 91.56 84 LEU A N 1
ATOM 656 C CA . LEU A 1 84 ? 20.325 6.400 -25.880 1.00 91.56 84 LEU A CA 1
ATOM 657 C C . LEU A 1 84 ? 19.962 7.256 -27.095 1.00 91.56 84 LEU A C 1
ATOM 659 O O . LEU A 1 84 ? 19.181 8.204 -26.998 1.00 91.56 84 LEU A O 1
ATOM 663 N N . ASP A 1 85 ? 20.464 6.863 -28.265 1.00 91.38 85 ASP A N 1
ATOM 664 C CA . ASP A 1 85 ? 20.069 7.482 -29.530 1.00 91.38 85 ASP A CA 1
ATOM 665 C C . ASP A 1 85 ? 18.585 7.186 -29.839 1.00 91.38 85 ASP A C 1
ATOM 667 O O . ASP A 1 85 ? 18.061 6.108 -29.542 1.00 91.38 85 ASP A O 1
ATOM 671 N N . GLU A 1 86 ? 17.896 8.122 -30.493 1.00 85.38 86 GLU A N 1
ATOM 672 C CA . GLU A 1 86 ? 16.520 7.940 -30.971 1.00 85.38 86 GLU A CA 1
ATOM 673 C C . GLU A 1 86 ? 16.365 6.732 -31.910 1.00 85.38 86 GLU A C 1
ATOM 675 O O . GLU A 1 86 ? 15.302 6.100 -31.952 1.00 85.38 86 GLU A O 1
ATOM 680 N N . ALA A 1 87 ? 17.420 6.399 -32.659 1.00 86.88 87 ALA A N 1
ATOM 681 C CA . ALA A 1 87 ? 17.469 5.248 -33.551 1.00 86.88 87 ALA A CA 1
ATOM 682 C C . ALA A 1 87 ? 17.660 3.912 -32.814 1.00 86.88 87 ALA A C 1
ATOM 684 O O . ALA A 1 87 ? 17.426 2.853 -33.406 1.00 86.88 87 ALA A O 1
ATOM 685 N N . GLU A 1 88 ? 18.066 3.931 -31.542 1.00 92.38 88 GLU A N 1
ATOM 686 C CA . GLU A 1 88 ? 18.265 2.717 -30.761 1.00 92.38 88 GLU A CA 1
ATOM 687 C C . GLU A 1 88 ? 16.920 2.096 -30.352 1.00 92.38 88 GLU A C 1
ATOM 689 O O . GLU A 1 88 ? 16.006 2.746 -29.819 1.00 92.38 88 GLU A O 1
ATOM 694 N N . ALA A 1 89 ? 16.784 0.800 -30.640 1.00 93.50 89 ALA A N 1
ATOM 695 C CA . ALA A 1 89 ? 15.589 0.035 -30.328 1.00 93.50 89 ALA A CA 1
ATOM 696 C C . ALA A 1 89 ? 15.594 -0.388 -28.853 1.00 93.50 89 ALA A C 1
ATOM 698 O O . ALA A 1 89 ? 16.413 -1.200 -28.432 1.00 93.50 89 ALA A O 1
ATOM 699 N N . ILE A 1 90 ? 14.622 0.107 -28.086 1.00 93.88 90 ILE A N 1
ATOM 700 C CA . ILE A 1 90 ? 14.465 -0.251 -26.673 1.00 93.88 90 ILE A CA 1
ATOM 701 C C . ILE A 1 90 ? 13.890 -1.661 -26.555 1.00 93.88 90 ILE A C 1
ATOM 703 O O . ILE A 1 90 ? 12.766 -1.943 -26.991 1.00 93.88 90 ILE A O 1
ATOM 707 N N . THR A 1 91 ? 14.663 -2.537 -25.921 1.00 95.62 91 THR A N 1
ATOM 708 C CA . THR A 1 91 ? 14.275 -3.922 -25.644 1.00 95.62 91 THR A CA 1
ATOM 709 C C . THR A 1 91 ? 13.567 -4.053 -24.296 1.00 95.62 91 THR A C 1
ATOM 711 O O . THR A 1 91 ? 13.750 -3.237 -23.395 1.00 95.62 91 THR A O 1
ATOM 714 N N . ASP A 1 92 ? 12.799 -5.128 -24.113 1.00 96.56 92 ASP A N 1
ATOM 715 C CA . ASP A 1 92 ? 12.163 -5.427 -22.821 1.00 96.56 92 ASP A CA 1
ATOM 716 C C . ASP A 1 92 ? 13.182 -5.642 -21.700 1.00 96.56 92 ASP A C 1
ATOM 718 O O . ASP A 1 92 ? 12.926 -5.275 -20.557 1.00 96.56 92 ASP A O 1
ATOM 722 N N . ARG A 1 93 ? 14.366 -6.174 -22.025 1.00 96.62 93 ARG A N 1
ATOM 723 C CA . ARG A 1 93 ? 15.458 -6.302 -21.059 1.00 96.62 93 ARG A CA 1
ATOM 724 C C . ARG A 1 93 ? 15.898 -4.935 -20.535 1.00 96.62 93 ARG A C 1
ATOM 726 O O . ARG A 1 93 ? 16.013 -4.782 -19.329 1.00 96.62 93 ARG A O 1
ATOM 733 N N . MET A 1 94 ? 16.067 -3.948 -21.418 1.00 96.69 94 MET A N 1
ATOM 734 C CA . MET A 1 94 ? 16.433 -2.583 -21.017 1.00 96.69 94 MET A CA 1
ATOM 735 C C . MET A 1 94 ? 15.363 -1.970 -20.113 1.00 96.69 94 MET A C 1
ATOM 737 O O . MET A 1 94 ? 15.692 -1.405 -19.079 1.00 96.69 94 MET A O 1
ATOM 741 N N . ARG A 1 95 ? 14.078 -2.153 -20.451 1.00 96.06 95 ARG A N 1
ATOM 742 C CA . ARG A 1 95 ? 12.957 -1.695 -19.610 1.00 96.06 95 ARG A CA 1
ATOM 743 C C . ARG A 1 95 ? 13.005 -2.312 -18.216 1.00 96.06 95 ARG A C 1
ATOM 745 O O . ARG A 1 95 ? 12.833 -1.603 -17.230 1.00 96.06 95 ARG A O 1
ATOM 752 N N . VAL A 1 96 ? 13.244 -3.623 -18.133 1.00 96.19 96 VAL A N 1
ATOM 753 C CA . VAL A 1 96 ? 13.331 -4.340 -16.855 1.00 96.19 96 VAL A CA 1
ATOM 754 C C . VAL A 1 96 ? 14.537 -3.888 -16.040 1.00 96.19 96 VAL A C 1
ATOM 756 O O . VAL A 1 96 ? 14.377 -3.603 -14.855 1.00 96.19 96 VAL A O 1
ATOM 759 N N . ASP A 1 97 ? 15.714 -3.805 -16.655 1.00 96.00 97 ASP A N 1
ATOM 760 C CA . ASP A 1 97 ? 16.951 -3.415 -15.974 1.00 96.00 97 ASP A CA 1
ATOM 761 C C . ASP A 1 97 ? 16.843 -1.971 -15.445 1.00 96.00 97 ASP A C 1
ATOM 763 O O . ASP A 1 97 ? 17.107 -1.724 -14.266 1.00 96.00 97 ASP A O 1
ATOM 767 N N . PHE A 1 98 ? 16.329 -1.048 -16.266 1.00 95.62 98 PHE A N 1
ATOM 768 C CA . PHE A 1 98 ? 16.048 0.336 -15.878 1.00 95.62 98 PHE A CA 1
ATOM 769 C C . PHE A 1 98 ? 15.033 0.425 -14.731 1.00 95.62 98 PHE A C 1
ATOM 771 O O . PHE A 1 98 ? 15.286 1.068 -13.714 1.00 95.62 98 PHE A O 1
ATOM 778 N N . ALA A 1 99 ? 13.887 -0.247 -14.862 1.00 94.88 99 ALA A N 1
ATOM 779 C CA . ALA A 1 99 ? 12.837 -0.235 -13.849 1.00 94.88 99 ALA A CA 1
ATOM 780 C C . ALA A 1 99 ? 13.321 -0.781 -12.503 1.00 94.88 99 ALA A C 1
ATOM 782 O O . ALA A 1 99 ? 12.993 -0.213 -11.464 1.00 94.88 99 ALA A O 1
ATOM 783 N N . ARG A 1 100 ? 14.116 -1.859 -12.509 1.00 95.31 100 ARG A N 1
ATOM 784 C CA . ARG A 1 100 ? 14.722 -2.403 -11.287 1.00 95.31 100 ARG A CA 1
ATOM 785 C C . ARG A 1 100 ? 15.658 -1.398 -10.642 1.00 95.31 100 ARG A C 1
ATOM 787 O O . ARG A 1 100 ? 15.510 -1.144 -9.454 1.00 95.31 100 ARG A O 1
ATOM 794 N N .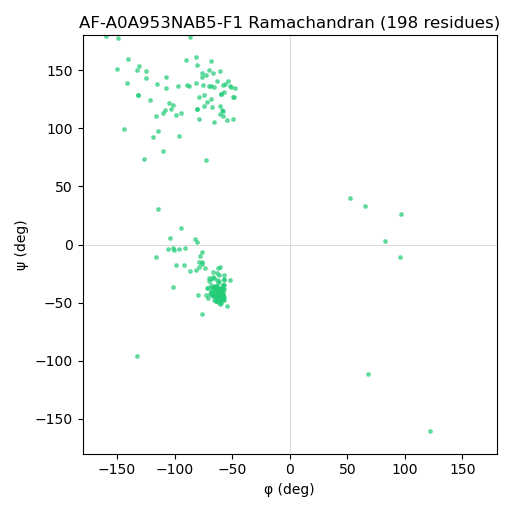 ALA A 1 101 ? 16.567 -0.808 -11.416 1.00 93.88 101 ALA A N 1
ATOM 795 C CA . ALA A 1 101 ? 17.486 0.202 -10.904 1.00 93.88 101 ALA A CA 1
ATOM 796 C C . ALA A 1 101 ? 16.727 1.394 -10.302 1.00 93.88 101 ALA A C 1
ATOM 798 O O . ALA A 1 101 ? 17.047 1.844 -9.204 1.00 93.88 101 ALA A O 1
ATOM 799 N N . ALA A 1 102 ? 15.673 1.854 -10.977 1.00 93.12 102 ALA A N 1
ATOM 800 C CA . ALA A 1 102 ? 14.852 2.958 -10.508 1.00 93.12 102 ALA A CA 1
ATOM 801 C C . ALA A 1 102 ? 14.071 2.607 -9.224 1.00 93.12 102 ALA A C 1
ATOM 803 O O . ALA A 1 102 ? 14.003 3.434 -8.317 1.00 93.12 102 ALA A O 1
ATOM 804 N N . ILE A 1 103 ? 13.505 1.396 -9.120 1.00 94.12 103 ILE A N 1
ATOM 805 C CA . ILE A 1 103 ? 12.825 0.916 -7.904 1.00 94.12 103 ILE A CA 1
ATOM 806 C C . ILE A 1 103 ? 13.820 0.802 -6.746 1.00 94.12 103 ILE A C 1
ATOM 808 O O . ILE A 1 103 ? 13.545 1.314 -5.666 1.00 94.12 103 ILE A O 1
ATOM 812 N N . SER A 1 104 ? 14.979 0.172 -6.965 1.00 92.81 104 SER A N 1
ATOM 813 C CA . SER A 1 104 ? 16.030 0.059 -5.947 1.00 92.81 104 SER A CA 1
ATOM 814 C C . SER A 1 104 ? 16.465 1.436 -5.456 1.00 92.81 104 SER A C 1
ATOM 816 O O . SER A 1 104 ? 16.504 1.664 -4.252 1.00 92.81 104 SER A O 1
ATOM 818 N N . TYR A 1 105 ? 16.684 2.382 -6.372 1.00 91.00 105 TYR A N 1
ATOM 819 C CA . TYR A 1 105 ? 17.022 3.755 -6.014 1.00 91.00 105 TYR A CA 1
ATOM 820 C C . TYR A 1 105 ? 15.923 4.429 -5.179 1.00 91.00 105 TYR A C 1
ATOM 822 O O . TYR A 1 105 ? 16.231 5.056 -4.170 1.00 91.00 105 TYR A O 1
ATOM 830 N N . ALA A 1 106 ? 14.649 4.287 -5.561 1.00 90.50 106 ALA A N 1
ATOM 831 C CA . ALA A 1 106 ? 13.526 4.868 -4.820 1.00 90.50 106 ALA A CA 1
ATOM 832 C C . ALA A 1 106 ? 13.380 4.284 -3.406 1.00 90.50 106 ALA A C 1
ATOM 834 O O . ALA A 1 106 ? 13.028 5.005 -2.478 1.00 90.50 106 ALA A O 1
ATOM 835 N N . VAL A 1 107 ? 13.670 2.994 -3.241 1.00 90.62 107 VAL A N 1
ATOM 836 C CA . VAL A 1 107 ? 13.659 2.312 -1.942 1.00 90.62 107 VAL A CA 1
ATOM 837 C C . VAL A 1 107 ? 14.829 2.773 -1.070 1.00 90.62 107 VAL A C 1
ATOM 839 O O . VAL A 1 107 ? 14.631 3.113 0.091 1.00 90.62 107 VAL A O 1
ATOM 842 N N . GLU A 1 108 ? 16.038 2.839 -1.630 1.00 89.56 108 GLU A N 1
ATOM 843 C CA . GLU A 1 108 ? 17.249 3.254 -0.907 1.00 89.56 108 GLU A CA 1
ATOM 844 C C . GLU A 1 108 ? 17.240 4.737 -0.509 1.00 89.56 108 GLU A C 1
ATOM 846 O O . GLU A 1 108 ? 17.825 5.102 0.508 1.00 89.56 108 GLU A O 1
ATOM 851 N N . ASN A 1 109 ? 16.572 5.588 -1.295 1.00 86.69 109 ASN A N 1
ATOM 852 C CA . ASN A 1 109 ? 16.533 7.044 -1.115 1.00 86.69 109 ASN A CA 1
ATOM 853 C C . ASN A 1 109 ? 15.123 7.539 -0.756 1.00 86.69 109 ASN A C 1
ATOM 855 O O . ASN A 1 109 ? 14.719 8.632 -1.145 1.00 86.69 109 ASN A O 1
ATOM 859 N N . SER A 1 110 ? 14.341 6.711 -0.067 1.00 82.81 110 SER A N 1
ATOM 860 C CA . SER A 1 110 ? 12.961 7.033 0.285 1.00 82.81 110 SER A CA 1
ATOM 861 C C . SER A 1 110 ? 12.870 8.174 1.299 1.00 82.81 110 SER A C 1
ATOM 863 O O . SER A 1 110 ? 13.274 8.020 2.449 1.00 82.81 110 SER A O 1
ATOM 865 N N . GLU A 1 111 ? 12.233 9.274 0.898 1.00 72.31 111 GLU A N 1
ATOM 866 C CA . GLU A 1 111 ? 11.952 10.437 1.758 1.00 72.31 111 GLU A CA 1
ATOM 867 C C . GLU A 1 111 ? 10.480 10.524 2.215 1.00 72.31 111 GLU A C 1
ATOM 869 O O . GLU A 1 111 ? 10.089 11.487 2.866 1.00 72.31 111 GLU A O 1
ATOM 874 N N . GLY A 1 112 ? 9.652 9.519 1.898 1.00 69.31 112 GLY A N 1
ATOM 875 C CA . GLY A 1 112 ? 8.269 9.417 2.388 1.00 69.31 112 GLY A CA 1
ATOM 876 C C . GLY A 1 112 ? 7.163 9.947 1.462 1.00 69.31 112 GLY A C 1
ATOM 877 O O . GLY A 1 112 ? 5.997 9.663 1.728 1.00 69.31 112 GLY A O 1
ATOM 878 N N . ASP A 1 113 ? 7.493 10.660 0.377 1.00 74.69 113 ASP A N 1
ATOM 879 C CA . ASP A 1 113 ? 6.499 11.165 -0.598 1.00 74.69 113 ASP A CA 1
ATOM 880 C C . ASP A 1 113 ? 5.994 10.028 -1.508 1.00 74.69 113 ASP A C 1
ATOM 882 O O . ASP A 1 113 ? 4.833 9.629 -1.467 1.00 74.69 113 ASP A O 1
ATOM 886 N N . ASP A 1 114 ? 6.909 9.396 -2.248 1.00 83.88 114 ASP A N 1
ATOM 887 C CA . ASP A 1 114 ? 6.597 8.254 -3.124 1.00 83.88 114 ASP A CA 1
ATOM 888 C C . ASP A 1 114 ? 6.443 6.929 -2.359 1.00 83.88 114 ASP A C 1
ATOM 890 O O . ASP A 1 114 ? 5.884 5.949 -2.861 1.00 83.88 114 ASP A O 1
ATOM 894 N N . SER A 1 115 ? 6.990 6.892 -1.147 1.00 89.75 115 SER A N 1
ATOM 895 C CA . SER A 1 115 ? 7.113 5.710 -0.301 1.00 89.75 115 SER A CA 1
ATOM 896 C C . SER A 1 115 ? 6.508 5.990 1.071 1.00 89.75 115 SER A C 1
ATOM 898 O O . SER A 1 115 ? 7.253 6.190 2.032 1.00 89.75 115 SER A O 1
ATOM 900 N N . PRO A 1 116 ? 5.171 6.054 1.180 1.00 92.00 116 PRO A N 1
ATOM 901 C CA . PRO A 1 116 ? 4.530 6.274 2.462 1.00 92.00 116 PRO A CA 1
ATOM 902 C C . PRO A 1 116 ? 4.858 5.169 3.467 1.00 92.00 116 PRO A C 1
ATOM 904 O O . PRO A 1 116 ? 5.023 3.992 3.119 1.00 92.00 116 PRO A O 1
ATOM 907 N N . SER A 1 117 ? 4.876 5.553 4.740 1.00 91.19 117 SER A N 1
ATOM 908 C CA . SER A 1 117 ? 4.915 4.595 5.843 1.00 91.19 117 SER A CA 1
ATOM 909 C C . SER A 1 117 ? 3.557 3.903 5.985 1.00 91.19 117 SER A C 1
ATOM 911 O O . SER A 1 117 ? 2.503 4.479 5.706 1.00 91.19 117 SER A O 1
ATOM 913 N N . VAL A 1 118 ? 3.574 2.635 6.379 1.00 92.81 118 VAL A N 1
ATOM 914 C CA . VAL A 1 118 ? 2.394 1.783 6.518 1.00 92.81 118 VAL A CA 1
ATOM 915 C C . VAL A 1 118 ? 2.068 1.633 7.995 1.00 92.81 118 VAL A C 1
ATOM 917 O O . VAL A 1 118 ? 2.870 1.118 8.770 1.00 92.81 118 VAL A O 1
ATOM 920 N N . HIS A 1 119 ? 0.856 2.037 8.369 1.00 91.75 119 HIS A N 1
ATOM 921 C CA . HIS A 1 119 ? 0.402 2.074 9.753 1.00 91.75 119 HIS A CA 1
ATOM 922 C C . HIS A 1 119 ? -0.887 1.283 9.928 1.00 91.75 119 HIS A C 1
ATOM 924 O O . HIS A 1 119 ? -1.741 1.212 9.038 1.00 91.75 119 HIS A O 1
ATOM 930 N N . SER A 1 120 ? -1.070 0.706 11.113 1.00 89.88 120 SER A N 1
ATOM 931 C CA . SER A 1 120 ? -2.389 0.229 11.513 1.00 89.88 120 SER A CA 1
ATOM 932 C C . SER A 1 120 ? -2.660 0.483 12.975 1.00 89.88 120 SER A C 1
ATOM 934 O O . SER A 1 120 ? -1.828 0.171 13.826 1.00 89.88 120 SER A O 1
ATOM 936 N N . PHE A 1 121 ? -3.883 0.898 13.253 1.00 89.81 121 PHE A N 1
ATOM 937 C CA . PHE A 1 121 ? -4.375 1.090 14.598 1.00 89.81 121 PHE A CA 1
ATOM 938 C C . PHE A 1 121 ? -5.250 -0.102 15.023 1.00 89.81 121 PHE A C 1
ATOM 940 O O . PHE A 1 121 ? -6.256 -0.379 14.358 1.00 89.81 121 PHE A O 1
ATOM 947 N N . PRO A 1 122 ? -4.898 -0.842 16.090 1.00 90.12 122 PRO A N 1
ATOM 948 C CA . PRO A 1 122 ? -5.713 -1.943 16.580 1.00 90.12 122 PRO A CA 1
ATOM 949 C C . PRO A 1 122 ? -7.008 -1.420 17.209 1.00 90.12 122 PRO A C 1
ATOM 951 O O . PRO A 1 122 ? -7.006 -0.474 17.993 1.00 90.12 122 PRO A O 1
ATOM 954 N N . ILE A 1 123 ? -8.121 -2.078 16.900 1.00 89.69 123 ILE A N 1
ATOM 955 C CA . ILE A 1 123 ? -9.418 -1.832 17.526 1.00 89.69 123 ILE 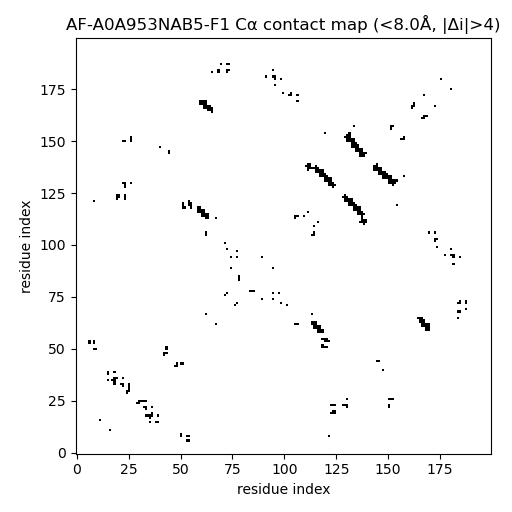A CA 1
ATOM 956 C C . ILE A 1 123 ? -9.921 -3.116 18.183 1.00 89.69 123 ILE A C 1
ATOM 958 O O . ILE A 1 123 ? -10.024 -4.157 17.536 1.00 89.69 123 ILE A O 1
ATOM 962 N N . GLU A 1 124 ? -10.229 -3.041 19.479 1.00 90.88 124 GLU A N 1
ATOM 963 C CA . GLU A 1 124 ? -10.615 -4.196 20.297 1.00 90.88 124 GLU A CA 1
ATOM 964 C C . GLU A 1 124 ? -11.876 -3.917 21.126 1.00 90.88 124 GLU A C 1
ATOM 966 O O . GLU A 1 124 ? -11.975 -2.913 21.841 1.00 90.88 124 GLU A O 1
ATOM 971 N N . ARG A 1 125 ? -12.851 -4.823 21.017 1.00 88.50 125 ARG A N 1
ATOM 972 C CA . ARG A 1 125 ? -14.074 -4.852 21.826 1.00 88.50 125 ARG A CA 1
ATOM 973 C C . ARG A 1 125 ? -13.833 -5.503 23.185 1.00 88.50 125 ARG A C 1
ATOM 975 O O . ARG A 1 125 ? -12.909 -6.286 23.364 1.00 88.50 125 ARG A O 1
ATOM 982 N N . GLU A 1 126 ? -14.738 -5.237 24.127 1.00 85.69 126 GLU A N 1
ATOM 983 C CA . GLU A 1 126 ? -14.708 -5.839 25.471 1.00 85.69 126 GLU A CA 1
ATOM 984 C C . GLU A 1 126 ? -14.846 -7.371 25.455 1.00 85.69 126 GLU A C 1
ATOM 986 O O . GLU A 1 126 ? -14.351 -8.046 26.353 1.00 85.69 126 GLU A O 1
ATOM 991 N N . ASP A 1 127 ? -15.491 -7.930 24.428 1.00 86.94 127 ASP A N 1
ATOM 992 C CA . ASP A 1 127 ? -15.621 -9.379 24.225 1.00 86.94 127 ASP A CA 1
ATOM 993 C C . ASP A 1 127 ? -14.373 -10.030 23.597 1.00 86.94 127 ASP A C 1
ATOM 995 O O . ASP A 1 127 ? -14.366 -11.237 23.351 1.00 86.94 127 ASP A O 1
ATOM 999 N N . GLY A 1 128 ? -13.316 -9.249 23.349 1.00 88.25 128 GLY A N 1
ATOM 1000 C CA . GLY A 1 128 ? -12.063 -9.700 22.749 1.00 88.25 128 GLY A CA 1
ATOM 1001 C C . GLY A 1 128 ? -12.088 -9.790 21.221 1.00 88.25 128 GLY A C 1
ATOM 1002 O O . GLY A 1 128 ? -11.092 -10.213 20.632 1.00 88.25 128 GLY A O 1
ATOM 1003 N N . ALA A 1 129 ? -13.181 -9.399 20.553 1.00 90.44 129 ALA A N 1
ATOM 1004 C CA . ALA A 1 129 ? -13.195 -9.282 19.098 1.00 90.44 129 ALA A CA 1
ATOM 1005 C C . ALA A 1 129 ? -12.294 -8.123 18.639 1.00 90.44 129 ALA A C 1
ATOM 1007 O O . ALA A 1 129 ? -12.307 -7.036 19.224 1.00 90.44 129 ALA A O 1
ATOM 1008 N N . ARG A 1 130 ? -11.505 -8.356 17.584 1.00 91.62 130 ARG A N 1
ATOM 1009 C CA . ARG A 1 130 ? -10.454 -7.439 17.122 1.00 91.62 130 ARG A CA 1
ATO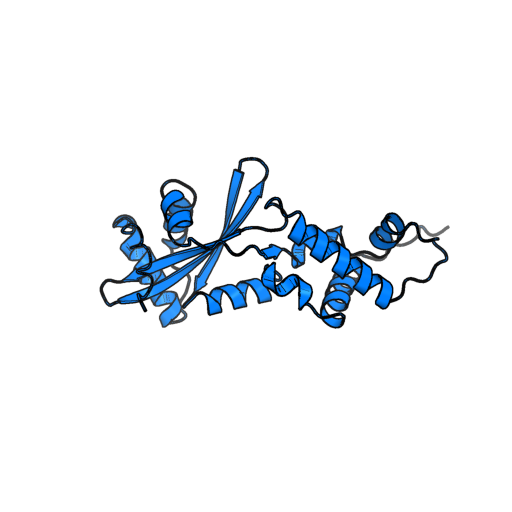M 1010 C C . ARG A 1 130 ? -10.519 -7.209 15.620 1.00 91.62 130 ARG A C 1
ATOM 1012 O O . ARG A 1 130 ? -10.904 -8.097 14.864 1.00 91.62 130 ARG A O 1
ATOM 1019 N N . ALA A 1 131 ? -10.090 -6.024 15.217 1.00 92.75 131 ALA A N 1
ATOM 1020 C CA . ALA A 1 131 ? -9.785 -5.655 13.844 1.00 92.75 131 ALA A CA 1
ATOM 1021 C C . ALA A 1 131 ? -8.662 -4.603 13.849 1.00 92.75 131 ALA A C 1
ATOM 1023 O O . ALA A 1 131 ? -8.208 -4.166 14.910 1.00 92.75 131 ALA A O 1
ATOM 1024 N N . ILE A 1 132 ? -8.211 -4.185 12.670 1.00 92.38 132 ILE A N 1
ATOM 1025 C CA . ILE A 1 132 ? -7.276 -3.069 12.514 1.00 92.38 132 ILE A CA 1
ATOM 1026 C C . ILE A 1 132 ? -7.853 -2.023 11.568 1.00 92.38 132 ILE A C 1
ATOM 1028 O O . ILE A 1 132 ? -8.483 -2.361 10.569 1.00 92.38 132 ILE A O 1
ATOM 1032 N N . LEU A 1 133 ? -7.605 -0.753 11.863 1.00 92.81 133 LEU A N 1
ATOM 1033 C CA . LEU A 1 133 ? -7.793 0.350 10.931 1.00 92.81 133 LEU A CA 1
ATOM 1034 C C . LEU A 1 133 ? -6.452 0.620 10.242 1.00 92.81 133 LEU A C 1
ATOM 1036 O O . LEU A 1 133 ? -5.495 1.007 10.906 1.00 92.81 133 LEU A O 1
ATOM 1040 N N . GLY A 1 134 ? -6.369 0.374 8.934 1.00 93.94 134 GLY A N 1
ATOM 1041 C CA . GLY A 1 134 ? -5.135 0.517 8.157 1.00 93.94 134 GLY A CA 1
ATOM 1042 C C . GLY A 1 134 ? -5.047 1.855 7.423 1.00 93.94 134 GLY A C 1
ATOM 1043 O O . GLY A 1 134 ? -6.017 2.285 6.784 1.00 93.94 134 GLY A O 1
ATOM 1044 N N . CYS A 1 135 ? -3.875 2.488 7.460 1.00 94.50 135 CYS A N 1
ATOM 1045 C CA . CYS A 1 135 ? -3.552 3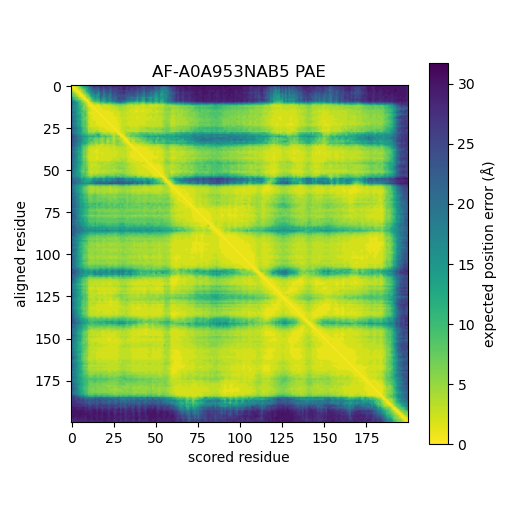.664 6.656 1.00 94.50 135 CYS A CA 1
ATOM 1046 C C . CYS A 1 135 ? -2.119 3.629 6.117 1.00 94.50 135 CYS A C 1
ATOM 1048 O O . CYS A 1 135 ? -1.254 2.908 6.609 1.00 94.50 135 CYS A O 1
ATOM 1050 N N . THR A 1 136 ? -1.885 4.414 5.073 1.00 93.88 136 THR A N 1
ATOM 1051 C CA . THR A 1 136 ? -0.542 4.824 4.654 1.00 93.88 136 THR A CA 1
ATOM 1052 C C . THR A 1 136 ? -0.363 6.293 5.002 1.00 93.88 136 THR A C 1
ATOM 1054 O O . THR A 1 136 ? -1.321 7.051 4.887 1.00 93.88 136 THR A O 1
ATOM 1057 N N . VAL A 1 137 ? 0.827 6.709 5.412 1.00 91.19 137 VAL A N 1
ATOM 1058 C CA . VAL A 1 137 ? 1.134 8.108 5.723 1.00 91.19 137 VAL A CA 1
ATOM 1059 C C . VAL A 1 137 ? 2.188 8.593 4.741 1.00 91.19 137 VAL A C 1
ATOM 1061 O O . VAL A 1 137 ? 3.339 8.160 4.793 1.00 91.19 137 VAL A O 1
ATOM 1064 N N . GLU A 1 138 ? 1.776 9.488 3.846 1.00 89.56 138 GLU A N 1
ATOM 1065 C CA . GLU A 1 138 ? 2.692 10.223 2.972 1.00 89.56 138 GLU A CA 1
ATOM 1066 C C . GLU A 1 138 ? 3.294 11.402 3.739 1.00 89.56 138 GLU A C 1
ATOM 1068 O O . GLU A 1 138 ? 2.587 12.097 4.479 1.00 89.56 138 GLU A O 1
ATOM 1073 N N . ILE A 1 139 ? 4.589 11.641 3.538 1.00 83.50 139 ILE A N 1
ATOM 1074 C CA . ILE A 1 139 ? 5.279 12.824 4.055 1.00 83.50 139 ILE A CA 1
ATOM 1075 C C . ILE A 1 139 ? 5.459 13.802 2.901 1.00 83.50 139 ILE A C 1
ATOM 1077 O O . ILE A 1 139 ? 6.177 13.522 1.943 1.00 83.50 139 ILE A O 1
ATOM 1081 N N . ARG A 1 140 ? 4.828 14.975 3.003 1.00 81.00 140 ARG A N 1
ATOM 1082 C CA . ARG A 1 140 ? 4.987 16.069 2.035 1.00 81.00 140 ARG A CA 1
ATOM 1083 C C . ARG A 1 140 ? 5.553 17.292 2.734 1.00 81.00 140 ARG A C 1
ATOM 1085 O O . ARG A 1 140 ? 4.831 18.106 3.305 1.00 81.00 140 ARG A O 1
ATOM 1092 N N . GLY A 1 141 ? 6.877 17.413 2.705 1.00 79.56 141 GLY A N 1
ATOM 1093 C CA . GLY A 1 141 ? 7.585 18.428 3.481 1.00 79.56 141 GLY A CA 1
ATOM 1094 C C . GLY A 1 141 ? 7.471 18.142 4.978 1.00 79.56 141 GLY A C 1
ATOM 1095 O O . GLY A 1 141 ? 8.045 17.172 5.459 1.00 79.56 141 GLY A O 1
ATOM 1096 N N . HIS A 1 142 ? 6.746 18.987 5.714 1.00 74.38 142 HIS A N 1
ATOM 1097 C CA . HIS A 1 142 ? 6.494 18.795 7.150 1.00 74.38 142 HIS A CA 1
ATOM 1098 C C . HIS A 1 142 ? 5.107 18.208 7.455 1.00 74.38 142 HIS A C 1
ATOM 1100 O O . HIS A 1 142 ? 4.814 17.911 8.615 1.00 74.38 142 HIS A O 1
ATOM 1106 N N . ASP A 1 143 ? 4.269 18.031 6.431 1.00 81.25 143 ASP A N 1
ATOM 1107 C CA . ASP A 1 143 ? 2.911 17.525 6.594 1.00 81.25 143 ASP A CA 1
ATOM 1108 C C . ASP A 1 143 ? 2.887 15.997 6.514 1.00 81.25 143 ASP A C 1
ATOM 1110 O O . ASP A 1 143 ? 3.517 15.392 5.643 1.00 81.25 143 ASP A O 1
ATOM 1114 N N . HIS A 1 144 ? 2.117 15.390 7.418 1.00 85.56 144 HIS A N 1
ATOM 1115 C CA . HIS A 1 144 ? 1.866 13.953 7.474 1.00 85.56 144 HIS A CA 1
ATOM 1116 C C . HIS A 1 144 ? 0.427 13.724 7.031 1.00 85.56 144 HIS A C 1
ATOM 1118 O O . HIS A 1 144 ? -0.509 14.204 7.673 1.00 85.56 144 HIS A O 1
ATOM 1124 N N . ILE A 1 145 ? 0.243 13.037 5.907 1.00 88.19 145 ILE A N 1
ATOM 1125 C CA . ILE A 1 145 ? -1.067 12.910 5.269 1.00 88.19 145 ILE A CA 1
ATOM 1126 C C . ILE A 1 145 ? -1.495 11.442 5.330 1.00 88.19 145 ILE A C 1
ATOM 1128 O O . ILE A 1 145 ? -1.061 10.642 4.494 1.00 88.19 145 ILE A O 1
ATOM 1132 N N . PRO A 1 146 ? -2.336 11.055 6.309 1.00 91.56 146 PRO A N 1
ATOM 1133 C CA . PRO A 1 146 ? -2.863 9.704 6.371 1.00 91.56 146 PRO A CA 1
ATOM 1134 C C . PRO A 1 146 ? -3.889 9.480 5.257 1.00 91.56 146 PRO A C 1
ATOM 1136 O O . PRO A 1 146 ? -4.922 10.145 5.172 1.00 91.56 146 PRO A O 1
ATOM 1139 N N . GLN A 1 147 ? -3.632 8.476 4.430 1.00 93.56 147 GLN A N 1
ATOM 1140 C CA . GLN A 1 147 ? -4.593 7.889 3.515 1.00 93.56 147 GLN A CA 1
ATOM 1141 C C . GLN A 1 147 ? -5.167 6.617 4.142 1.00 93.56 147 GLN A C 1
ATOM 1143 O O . GLN A 1 147 ? -4.487 5.599 4.287 1.00 93.56 147 GLN A O 1
ATOM 1148 N N . TRP A 1 148 ? -6.446 6.672 4.503 1.00 94.62 148 TRP A N 1
ATOM 1149 C CA . TRP A 1 148 ? -7.159 5.551 5.106 1.00 94.62 148 TRP A CA 1
ATOM 1150 C C . TRP A 1 148 ? -7.578 4.524 4.052 1.00 94.62 148 TRP A C 1
ATOM 1152 O O . TRP A 1 148 ? -8.258 4.859 3.083 1.00 94.62 148 TRP A O 1
ATOM 1162 N N . HIS A 1 149 ? -7.214 3.259 4.271 1.00 94.12 149 HIS A N 1
ATOM 1163 C CA . HIS A 1 149 ? -7.556 2.143 3.374 1.00 94.12 149 HIS A CA 1
ATOM 1164 C C . HIS A 1 149 ? -8.762 1.337 3.862 1.00 94.12 149 HIS A C 1
ATOM 1166 O O . HIS A 1 149 ? -9.391 0.621 3.085 1.00 94.12 149 HIS A O 1
ATOM 1172 N N . GLY A 1 150 ? -9.114 1.479 5.142 1.00 93.44 150 GLY A N 1
ATOM 1173 C CA . GLY A 1 150 ? -10.299 0.873 5.739 1.00 93.44 150 GLY A CA 1
ATOM 1174 C C . GLY A 1 150 ? -9.975 -0.033 6.919 1.00 93.44 150 GLY A C 1
ATOM 1175 O O . GLY A 1 150 ? -8.922 0.084 7.549 1.00 93.44 150 GLY A O 1
ATOM 1176 N N . VAL A 1 151 ? -10.922 -0.911 7.234 1.00 94.38 151 VAL A N 1
ATOM 1177 C CA . VAL A 1 151 ? -10.849 -1.821 8.377 1.00 94.38 151 VAL A CA 1
ATOM 1178 C C . VAL A 1 151 ? -10.596 -3.239 7.879 1.00 94.38 151 VAL A C 1
ATOM 1180 O O . VAL A 1 151 ? -11.231 -3.697 6.927 1.00 94.38 151 VAL A O 1
ATOM 1183 N N . PHE A 1 152 ? -9.670 -3.936 8.528 1.00 94.19 152 PHE A N 1
ATOM 1184 C CA . PHE A 1 152 ? -9.209 -5.263 8.141 1.00 94.19 152 PHE A CA 1
ATOM 1185 C C . PHE A 1 152 ? -9.225 -6.205 9.343 1.00 94.19 152 PHE A C 1
ATOM 1187 O O . PHE A 1 152 ? -9.093 -5.772 10.485 1.00 94.19 152 PHE A O 1
ATOM 1194 N N . ALA A 1 153 ? -9.370 -7.506 9.085 1.00 93.44 153 ALA A N 1
ATOM 1195 C CA . ALA A 1 153 ? -9.328 -8.523 10.138 1.00 93.44 153 ALA A CA 1
ATOM 1196 C C . ALA A 1 153 ? -7.976 -8.549 10.861 1.00 93.44 153 ALA A C 1
ATOM 1198 O O . ALA A 1 153 ? -7.915 -8.680 12.080 1.00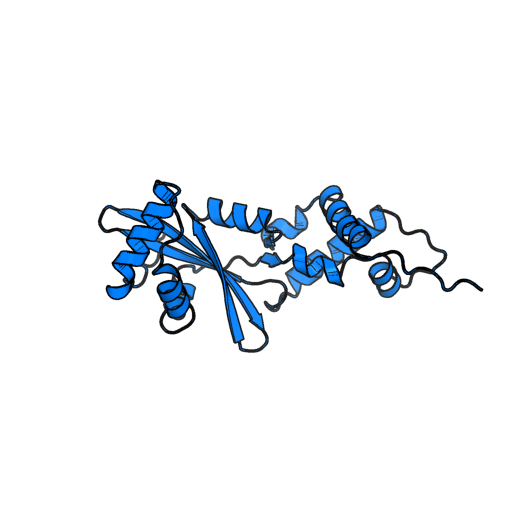 93.44 153 ALA A O 1
ATOM 1199 N N . ASP A 1 154 ? -6.900 -8.396 10.098 1.00 91.44 154 ASP A N 1
ATOM 1200 C CA . ASP A 1 154 ? -5.530 -8.473 10.573 1.00 91.44 154 ASP A CA 1
ATOM 1201 C C . ASP A 1 154 ? -4.575 -7.770 9.595 1.00 91.44 154 ASP A C 1
ATOM 1203 O O . ASP A 1 154 ? -4.969 -7.242 8.547 1.00 91.44 154 ASP A O 1
ATOM 1207 N N . LYS A 1 155 ? -3.292 -7.776 9.964 1.00 89.38 155 LYS A N 1
ATOM 1208 C CA . LYS A 1 155 ? -2.198 -7.179 9.193 1.00 89.38 155 LYS A CA 1
ATOM 1209 C C . LYS A 1 155 ? -2.045 -7.820 7.817 1.00 89.38 155 LYS A C 1
ATOM 1211 O O . LYS A 1 155 ? -1.844 -7.109 6.838 1.00 89.38 155 LYS A O 1
ATOM 1216 N N . ASP A 1 156 ? -2.204 -9.135 7.714 1.00 92.56 156 ASP A N 1
ATOM 1217 C CA . ASP A 1 156 ? -2.046 -9.854 6.450 1.00 92.56 156 ASP A CA 1
ATOM 1218 C C . ASP A 1 156 ? -3.153 -9.492 5.454 1.00 92.56 156 ASP A C 1
ATOM 1220 O O . ASP A 1 156 ? -2.909 -9.364 4.250 1.00 92.56 156 ASP A O 1
ATOM 1224 N N . ALA A 1 157 ? -4.386 -9.300 5.928 1.00 94.56 157 ALA A N 1
ATOM 1225 C CA . ALA A 1 157 ? -5.489 -8.789 5.126 1.00 94.56 157 ALA A CA 1
ATOM 1226 C C . ALA A 1 157 ? -5.208 -7.366 4.626 1.00 94.56 157 ALA A C 1
ATOM 1228 O O . ALA A 1 157 ? -5.400 -7.093 3.438 1.00 94.56 157 ALA A O 1
ATOM 1229 N N . PHE A 1 158 ? -4.687 -6.492 5.488 1.00 94.81 158 PHE A N 1
ATOM 1230 C CA . PHE A 1 158 ? -4.305 -5.137 5.094 1.00 94.81 158 PHE A CA 1
ATOM 1231 C C . PHE A 1 158 ? -3.149 -5.127 4.083 1.00 94.81 158 PHE A C 1
ATOM 1233 O O . PHE A 1 158 ? -3.226 -4.465 3.051 1.00 94.81 158 PHE A O 1
ATOM 1240 N N . TYR A 1 159 ? -2.107 -5.929 4.291 1.00 94.75 159 TYR A N 1
ATOM 1241 C CA . TYR A 1 159 ? -0.958 -5.966 3.383 1.00 94.75 159 TYR A CA 1
ATOM 1242 C C . TYR A 1 159 ? -1.331 -6.561 2.026 1.00 94.75 159 TYR A C 1
ATOM 1244 O O . TYR A 1 159 ? -0.840 -6.118 0.988 1.00 94.75 159 TYR A O 1
ATOM 1252 N N . ARG A 1 160 ? -2.232 -7.551 1.990 1.00 95.88 160 ARG A N 1
ATOM 1253 C CA . ARG A 1 160 ? -2.807 -8.034 0.725 1.00 95.88 160 ARG A CA 1
ATOM 1254 C C . ARG A 1 160 ? -3.596 -6.941 0.010 1.00 95.88 160 ARG A C 1
ATOM 1256 O O . ARG A 1 160 ? -3.466 -6.820 -1.207 1.00 95.88 160 ARG A O 1
ATOM 1263 N N . HIS A 1 161 ? -4.367 -6.141 0.748 1.00 96.19 161 HIS A N 1
ATOM 1264 C CA . HIS A 1 161 ? -5.065 -4.991 0.181 1.00 96.19 161 HIS A CA 1
ATOM 1265 C C . HIS A 1 161 ? -4.080 -3.996 -0.446 1.00 96.19 161 HIS A C 1
ATOM 1267 O O . HIS A 1 161 ? -4.232 -3.679 -1.625 1.00 96.19 161 HIS A O 1
ATOM 1273 N N . LEU A 1 162 ? -3.029 -3.590 0.272 1.00 96.31 162 LEU A N 1
ATOM 1274 C CA . LEU A 1 162 ? -2.019 -2.659 -0.244 1.00 96.31 162 LEU A CA 1
ATOM 1275 C C . LEU A 1 162 ? -1.340 -3.178 -1.519 1.00 96.31 162 LEU A C 1
ATOM 1277 O O . LEU A 1 162 ? -1.299 -2.466 -2.524 1.00 96.31 162 LEU A O 1
ATOM 1281 N N . ARG A 1 163 ? -0.909 -4.446 -1.547 1.00 95.19 163 ARG A N 1
ATOM 1282 C CA . ARG A 1 163 ? -0.347 -5.051 -2.770 1.00 95.19 163 ARG A CA 1
ATOM 1283 C C . ARG A 1 163 ? -1.337 -5.006 -3.934 1.00 95.19 163 ARG A C 1
ATOM 1285 O O . ARG A 1 163 ? -0.976 -4.614 -5.039 1.00 95.19 163 ARG A O 1
ATOM 1292 N N . SER A 1 164 ? -2.609 -5.330 -3.685 1.00 94.19 164 SER A N 1
ATOM 1293 C CA . SER A 1 164 ? -3.658 -5.264 -4.715 1.00 94.19 164 SER A CA 1
ATOM 1294 C C . SER A 1 164 ? -3.954 -3.837 -5.197 1.00 94.19 164 SER A C 1
ATOM 1296 O O . SER A 1 164 ? -4.335 -3.639 -6.351 1.00 94.19 164 SER A O 1
ATOM 1298 N N . ALA A 1 165 ? -3.746 -2.839 -4.334 1.00 93.25 165 ALA A N 1
ATOM 1299 C CA . ALA A 1 165 ? -3.882 -1.426 -4.662 1.00 93.25 165 ALA A CA 1
ATOM 1300 C C . ALA A 1 165 ? -2.675 -0.876 -5.449 1.00 93.25 165 ALA A C 1
ATOM 1302 O O . ALA A 1 165 ? -2.768 0.215 -6.018 1.00 93.25 165 ALA A O 1
ATOM 1303 N N . GLY A 1 166 ? -1.595 -1.659 -5.560 1.00 93.31 166 GLY A N 1
ATOM 1304 C CA . GLY A 1 166 ? -0.391 -1.324 -6.313 1.00 93.31 166 GLY A CA 1
ATOM 1305 C C . GLY A 1 166 ? 0.726 -0.726 -5.463 1.00 93.31 166 GLY A C 1
ATOM 1306 O O . GLY A 1 166 ? 1.542 0.020 -5.998 1.00 93.31 166 GLY A O 1
ATOM 1307 N N . PHE A 1 167 ? 0.758 -1.033 -4.167 1.00 95.06 167 PHE A N 1
ATOM 1308 C CA . PHE A 1 167 ? 1.897 -0.740 -3.303 1.00 95.06 167 PHE A CA 1
ATOM 1309 C C . PHE A 1 167 ? 2.910 -1.888 -3.347 1.00 95.06 167 PHE A C 1
ATOM 1311 O O . PHE A 1 167 ? 2.536 -3.061 -3.283 1.00 95.06 167 PHE A O 1
ATOM 1318 N N . LEU A 1 168 ? 4.192 -1.540 -3.431 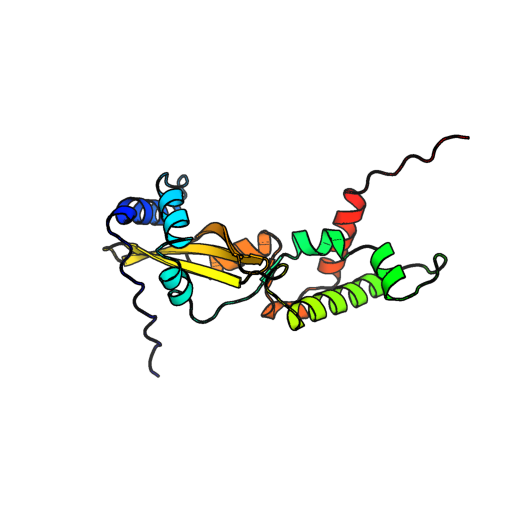1.00 95.38 168 LEU A N 1
ATOM 1319 C CA . LEU A 1 168 ? 5.320 -2.462 -3.353 1.00 95.38 168 LEU A CA 1
ATOM 1320 C C . LEU A 1 168 ? 6.056 -2.213 -2.040 1.00 95.38 168 LEU A C 1
ATOM 1322 O O . LEU A 1 168 ? 6.661 -1.156 -1.864 1.00 95.38 168 LEU A O 1
ATOM 1326 N N . PHE A 1 169 ? 6.019 -3.176 -1.123 1.00 94.88 169 PHE A N 1
ATOM 1327 C CA . PHE A 1 169 ? 6.782 -3.069 0.118 1.00 94.88 169 PHE A CA 1
ATOM 1328 C C . PHE A 1 169 ? 8.279 -3.029 -0.186 1.00 94.88 169 PHE A C 1
ATOM 1330 O O . PHE A 1 169 ? 8.770 -3.760 -1.047 1.00 94.88 169 PHE A O 1
ATOM 1337 N N . HIS A 1 170 ? 9.024 -2.198 0.541 1.00 93.50 170 HIS A N 1
ATOM 1338 C CA . HIS A 1 170 ? 10.472 -2.059 0.352 1.00 93.50 170 HIS A CA 1
ATOM 1339 C C . HIS A 1 170 ? 11.213 -3.390 0.515 1.00 93.50 170 HIS A C 1
ATOM 1341 O O . HIS A 1 170 ? 12.106 -3.710 -0.266 1.00 93.50 170 HIS A O 1
ATOM 1347 N N . SER A 1 171 ? 10.778 -4.216 1.468 1.00 92.50 171 SER A N 1
ATOM 1348 C CA . SER A 1 171 ? 11.296 -5.573 1.689 1.00 92.50 171 SER A CA 1
ATOM 1349 C C . SER A 1 171 ? 11.065 -6.523 0.504 1.00 92.50 171 SER A C 1
ATOM 1351 O O . SER A 1 171 ? 11.769 -7.523 0.363 1.00 92.50 171 SER A O 1
ATOM 1353 N N . GLU A 1 172 ? 10.120 -6.202 -0.380 1.00 93.44 172 GLU A N 1
ATOM 1354 C CA . GLU A 1 172 ? 9.738 -6.988 -1.557 1.00 93.44 172 GLU A CA 1
ATOM 1355 C C . GLU A 1 172 ? 10.336 -6.432 -2.857 1.00 93.44 172 GLU A C 1
ATOM 1357 O O . GLU A 1 172 ? 10.187 -7.044 -3.915 1.00 93.44 172 GLU A O 1
ATOM 1362 N N . ALA A 1 173 ? 11.051 -5.303 -2.802 1.00 92.00 173 ALA A N 1
ATOM 1363 C CA . ALA A 1 173 ? 11.536 -4.594 -3.985 1.00 92.00 173 ALA A CA 1
ATOM 1364 C C . ALA A 1 173 ? 12.421 -5.454 -4.901 1.00 92.00 173 ALA A C 1
ATOM 1366 O O . ALA A 1 173 ? 12.333 -5.370 -6.124 1.00 92.00 173 ALA A O 1
ATOM 1367 N N . ASN A 1 174 ? 13.223 -6.349 -4.320 1.00 90.38 174 ASN A N 1
ATOM 1368 C CA . ASN A 1 174 ? 14.075 -7.269 -5.076 1.00 90.38 174 ASN A CA 1
ATOM 1369 C C . ASN A 1 174 ? 13.316 -8.485 -5.642 1.00 90.38 174 ASN A C 1
ATOM 1371 O O . ASN A 1 174 ? 13.840 -9.180 -6.512 1.00 90.38 174 ASN A O 1
ATOM 1375 N N . ALA A 1 175 ? 12.098 -8.750 -5.163 1.00 91.88 175 ALA A N 1
ATOM 1376 C CA . ALA A 1 175 ? 11.302 -9.919 -5.531 1.00 91.88 175 ALA A CA 1
ATOM 1377 C C . ALA A 1 175 ? 10.362 -9.674 -6.723 1.00 91.88 175 ALA A C 1
ATOM 1379 O O . ALA A 1 175 ? 9.926 -10.644 -7.342 1.00 91.88 175 ALA A O 1
ATOM 1380 N N . ILE A 1 176 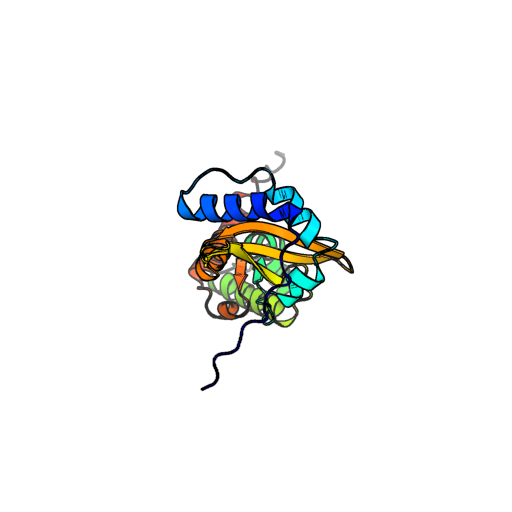? 10.079 -8.412 -7.076 1.00 92.19 176 ILE A N 1
ATOM 1381 C CA . ILE A 1 176 ? 9.221 -8.086 -8.225 1.00 92.19 176 ILE A CA 1
ATOM 1382 C C . ILE A 1 176 ? 9.770 -8.717 -9.513 1.00 92.19 176 ILE A C 1
ATOM 1384 O O . ILE A 1 176 ? 10.967 -8.636 -9.813 1.00 92.19 176 ILE A O 1
ATOM 1388 N N . GLY A 1 177 ? 8.912 -9.387 -10.277 1.00 93.88 177 GLY A N 1
ATOM 1389 C CA . GLY A 1 177 ? 9.271 -10.113 -11.490 1.00 93.88 177 GLY A CA 1
ATOM 1390 C C . GLY A 1 177 ? 9.412 -9.211 -12.719 1.00 93.88 177 GLY A C 1
ATOM 1391 O O . GLY A 1 177 ? 8.772 -8.170 -12.838 1.00 93.88 177 GLY A O 1
ATOM 1392 N N . GLY A 1 178 ? 10.212 -9.642 -13.702 1.00 95.06 178 GLY A N 1
ATOM 1393 C CA . GLY A 1 178 ? 10.350 -8.907 -14.971 1.00 95.06 178 GLY A CA 1
ATOM 1394 C C . GLY A 1 178 ? 9.026 -8.782 -15.737 1.00 95.06 178 GLY A C 1
ATOM 1395 O O . GLY A 1 178 ? 8.735 -7.733 -16.297 1.00 95.06 178 GLY A O 1
ATOM 1396 N N . ALA A 1 179 ? 8.184 -9.821 -15.707 1.00 94.25 179 ALA A N 1
ATOM 1397 C CA . ALA A 1 179 ? 6.859 -9.780 -16.327 1.00 94.25 179 ALA A CA 1
ATOM 1398 C C . ALA A 1 179 ? 5.923 -8.757 -15.657 1.00 94.25 179 ALA A C 1
ATOM 1400 O O . ALA A 1 179 ? 5.165 -8.081 -16.347 1.00 94.25 179 ALA A O 1
ATOM 1401 N N . GLU A 1 180 ? 6.000 -8.615 -14.331 1.00 92.50 180 GLU A N 1
ATOM 1402 C CA . GLU A 1 180 ? 5.218 -7.624 -13.580 1.00 92.50 180 GLU A CA 1
ATOM 1403 C C . GLU A 1 180 ? 5.677 -6.203 -13.914 1.00 92.50 180 GLU A C 1
ATOM 1405 O O . GLU A 1 180 ? 4.852 -5.340 -14.205 1.00 92.50 180 GLU A O 1
ATOM 1410 N N . ILE A 1 181 ? 6.993 -5.981 -13.980 1.00 93.38 181 ILE A N 1
ATOM 1411 C CA . ILE A 1 181 ? 7.577 -4.711 -14.429 1.00 93.38 181 ILE A CA 1
ATOM 1412 C C . ILE A 1 181 ? 7.093 -4.339 -15.837 1.00 93.38 181 ILE A C 1
ATOM 1414 O O . ILE A 1 181 ? 6.658 -3.211 -16.068 1.00 93.38 181 ILE A O 1
ATOM 1418 N N . LEU A 1 182 ? 7.134 -5.278 -16.785 1.00 93.50 182 LEU A N 1
ATOM 1419 C CA . LEU A 1 182 ? 6.685 -5.019 -18.156 1.00 93.50 182 LEU A CA 1
ATOM 1420 C C . LEU A 1 182 ? 5.180 -4.726 -18.221 1.00 93.50 182 LEU A C 1
ATOM 1422 O O . LEU A 1 182 ? 4.755 -3.856 -18.981 1.00 93.50 182 LEU A O 1
ATOM 1426 N N . ALA A 1 183 ? 4.372 -5.387 -17.387 1.00 91.00 183 ALA A N 1
ATOM 1427 C CA . ALA A 1 183 ? 2.943 -5.102 -17.294 1.00 91.00 183 ALA A CA 1
ATOM 1428 C C . ALA A 1 183 ? 2.661 -3.669 -16.803 1.00 91.00 183 ALA A C 1
ATOM 1430 O O . ALA A 1 183 ? 1.734 -3.024 -17.301 1.00 91.00 183 ALA A O 1
ATOM 1431 N N . LEU A 1 184 ? 3.474 -3.152 -15.874 1.00 89.31 184 LEU A N 1
ATOM 1432 C CA . LEU A 1 184 ? 3.401 -1.758 -15.419 1.00 89.31 184 LEU A CA 1
ATOM 1433 C C . LEU A 1 184 ? 3.787 -0.778 -16.537 1.00 89.31 184 LEU A C 1
ATOM 1435 O O . LEU A 1 184 ? 3.147 0.259 -16.693 1.00 89.31 184 LEU A O 1
ATOM 1439 N N . TRP A 1 185 ? 4.771 -1.139 -17.363 1.00 87.19 185 TRP A N 1
ATOM 1440 C CA . TRP A 1 185 ? 5.228 -0.336 -18.502 1.00 87.19 185 TRP A CA 1
ATOM 1441 C C . TRP A 1 185 ? 4.161 -0.175 -19.600 1.00 87.19 185 TRP A C 1
ATOM 1443 O O . TRP A 1 185 ? 3.996 0.894 -20.191 1.00 87.19 185 TRP A O 1
ATOM 1453 N N . ASP A 1 186 ? 3.400 -1.234 -19.887 1.00 72.56 186 ASP A N 1
ATOM 1454 C CA . ASP A 1 186 ? 2.362 -1.222 -20.927 1.00 72.56 186 ASP A CA 1
ATOM 1455 C C . ASP A 1 186 ? 1.075 -0.492 -20.511 1.00 72.56 186 ASP A C 1
ATOM 1457 O O . ASP A 1 186 ? 0.260 -0.123 -21.368 1.00 72.56 186 ASP A O 1
ATOM 1461 N N . PHE A 1 187 ? 0.877 -0.255 -19.213 1.00 63.00 187 PHE A N 1
ATOM 1462 C CA . PHE A 1 187 ? -0.260 0.513 -18.709 1.00 63.00 187 PHE A CA 1
ATOM 1463 C C . PHE A 1 187 ? -0.204 1.983 -19.162 1.00 63.00 187 PHE A C 1
ATOM 1465 O O . PHE A 1 187 ? -1.232 2.541 -19.555 1.00 63.00 187 PHE A O 1
ATOM 1472 N N . GLU A 1 188 ? 0.992 2.573 -19.230 1.00 54.75 188 GLU A N 1
ATOM 1473 C CA . GLU A 1 188 ? 1.204 3.938 -19.732 1.00 54.75 188 GLU A CA 1
ATOM 1474 C C . GLU A 1 188 ? 0.943 4.053 -21.240 1.00 54.75 188 GLU A C 1
ATOM 1476 O O . GLU A 1 188 ? 0.240 4.962 -21.689 1.00 54.75 188 GLU A O 1
ATOM 1481 N N . LYS A 1 189 ? 1.369 3.063 -22.041 1.00 57.38 189 LYS A N 1
ATOM 1482 C CA . LYS A 1 189 ? 1.093 3.047 -23.494 1.00 57.38 189 LYS A CA 1
ATOM 1483 C C . LYS A 1 189 ? -0.402 3.116 -23.821 1.00 57.38 189 LYS A C 1
ATOM 1485 O O . LYS A 1 189 ? -0.771 3.622 -24.879 1.00 57.38 189 LYS A O 1
ATOM 1490 N N . LYS A 1 190 ? -1.267 2.597 -22.941 1.00 56.72 190 LYS A N 1
ATOM 1491 C CA . LYS A 1 190 ? -2.729 2.630 -23.112 1.00 56.72 190 LYS A CA 1
ATOM 1492 C C . LYS A 1 190 ? -3.356 3.965 -22.699 1.00 56.72 190 LYS A C 1
ATOM 1494 O O . LYS A 1 190 ? -4.453 4.265 -23.167 1.00 56.72 190 LYS A O 1
ATOM 1499 N N . LYS A 1 191 ? -2.692 4.759 -21.853 1.00 55.00 191 LYS A N 1
ATOM 1500 C CA . LYS A 1 191 ? -3.178 6.072 -21.403 1.00 55.00 191 LYS A CA 1
ATOM 1501 C C . LYS A 1 191 ? -2.794 7.218 -22.332 1.00 55.00 191 LYS A C 1
ATOM 1503 O O . LYS A 1 191 ? -3.509 8.215 -22.352 1.00 55.00 191 LYS A O 1
ATOM 1508 N N . THR A 1 192 ? -1.743 7.081 -23.138 1.00 44.28 192 THR A N 1
ATOM 1509 C CA . THR A 1 192 ? -1.363 8.100 -24.127 1.00 44.28 192 THR A CA 1
ATOM 1510 C C . THR A 1 192 ? -2.268 8.003 -25.364 1.00 44.28 192 THR A C 1
ATOM 1512 O O . THR A 1 192 ? -2.120 7.069 -26.159 1.00 44.28 192 THR A O 1
ATOM 1515 N N . PRO A 1 193 ? -3.203 8.944 -25.616 1.00 43.69 193 PRO A N 1
ATOM 1516 C CA . PRO A 1 193 ? -3.925 8.955 -26.879 1.00 43.69 193 PRO A CA 1
ATOM 1517 C C . PRO A 1 193 ? -2.915 9.269 -27.983 1.00 43.69 193 PRO A C 1
ATOM 1519 O O . PRO A 1 193 ? -2.108 10.191 -27.846 1.00 43.69 193 PRO A O 1
ATOM 1522 N N . LYS A 1 194 ? -2.969 8.533 -29.100 1.00 44.44 194 LYS A N 1
ATOM 1523 C CA . LYS A 1 194 ? -2.201 8.862 -30.310 1.00 44.44 194 LYS A CA 1
ATOM 1524 C C . LYS A 1 194 ? -2.415 10.343 -30.639 1.00 44.44 194 LYS A C 1
ATOM 1526 O O . LYS A 1 194 ? -3.491 10.712 -31.112 1.00 44.44 194 LYS A O 1
ATOM 1531 N N . ARG A 1 195 ? -1.399 11.187 -30.420 1.00 43.78 195 ARG A N 1
ATOM 1532 C CA . ARG A 1 195 ? -1.361 12.548 -30.969 1.00 43.78 195 ARG A CA 1
ATOM 1533 C C . ARG A 1 195 ? -1.543 12.413 -32.481 1.00 43.78 195 ARG A C 1
ATOM 1535 O O . ARG A 1 195 ? -0.658 11.914 -33.175 1.00 43.78 195 ARG A O 1
ATOM 1542 N N . LYS A 1 196 ? -2.722 12.787 -32.988 1.00 44.22 196 LYS A N 1
ATOM 1543 C CA . LYS A 1 196 ? -2.965 12.881 -34.430 1.00 44.22 196 LYS A CA 1
ATOM 1544 C C . LYS A 1 196 ? -1.977 13.909 -34.976 1.00 44.22 196 LYS A C 1
ATOM 1546 O O . LYS A 1 196 ? -1.996 15.059 -34.546 1.00 44.22 196 LYS A O 1
ATOM 1551 N N . LYS A 1 197 ? -1.100 13.480 -35.889 1.00 38.59 197 LYS A N 1
ATOM 1552 C CA . LYS A 1 197 ? -0.255 14.397 -36.662 1.00 38.59 197 LYS A CA 1
ATOM 1553 C C . LYS A 1 197 ? -1.165 15.407 -37.381 1.00 38.59 197 LYS A C 1
ATOM 1555 O O . LYS A 1 197 ? -2.197 14.976 -37.909 1.00 38.59 197 LYS A O 1
ATOM 1560 N N . PRO A 1 198 ? -0.817 16.704 -37.426 1.00 42.72 198 PRO A N 1
ATOM 1561 C CA . PRO A 1 198 ? -1.497 17.624 -38.323 1.00 42.72 198 PRO A CA 1
ATOM 1562 C C . PRO A 1 198 ? -1.297 17.113 -39.754 1.00 42.72 198 PRO A C 1
ATOM 1564 O O . PRO A 1 198 ? -0.189 16.733 -40.133 1.00 42.72 198 PRO A O 1
ATOM 1567 N N . SER A 1 199 ? -2.397 17.007 -40.496 1.00 41.34 199 SER A N 1
ATOM 1568 C CA . SER A 1 199 ? -2.368 16.712 -41.933 1.00 41.34 199 SER A CA 1
ATOM 1569 C C . SER A 1 199 ? -1.816 17.932 -42.691 1.00 41.34 199 SER A C 1
ATOM 1571 O O . SER A 1 199 ? -1.949 19.035 -42.159 1.00 41.34 199 SER A O 1
ATOM 1573 N N . PRO A 1 200 ? -1.153 17.719 -43.845 1.00 58.25 200 PRO A N 1
ATOM 1574 C CA . PRO A 1 200 ? -0.305 18.710 -44.514 1.00 58.25 200 PRO A CA 1
ATOM 1575 C C . PRO A 1 200 ? -1.035 19.981 -44.951 1.00 58.25 200 PRO A C 1
ATOM 1577 O O . PRO A 1 200 ? -2.246 19.894 -45.260 1.00 58.25 200 PRO A O 1
#

pLDDT: mean 84.17, std 15.79, range [29.41, 96.69]